Protein AF-A0A820MHG1-F1 (afdb_monomer)

Secondary structure (DSSP, 8-state):
-GGGHHHHHHHH---TT--TTSPPPHHHHHHHHHHHHHTTTSS-HHHHHHHHHHHHHHHHHHT--HHHHHHHHHHHHTT--SS-TT-HHHHHHHTGGGS-HHHHHHHHHHHHHTTS-HHHHHHHHHHHHHHHHHH-GGGTT--HHHHHHHHHHHTTSTT--HHHHHHHHHHHHHHHHHHHHHHHH--

Foldseek 3Di:
DVQQVVVCVPFVVDDPPDDPPDDDPLLRVLSSLVRCLVCLVVGDPRVNVVSVVVLVVVCVQQVHDSQLCSQQSVVLSVQDDPVDGNCSLVSCLVCLVVGDPSNNVSNLVVLVVCLDPVVLLVQLCVQCVVVCVVFPVVCVVPDSVVSLVRCLVCLPPPPHDPSNNVSNVVNVVSSVVSVVSCVVRVD

Radius of gyration: 22.83 Å; Cα contacts (8 Å, |Δi|>4): 142; chains: 1; bounding box: 48×29×67 Å

Mean predicted aligned error: 15.29 Å

Solvent-accessible surface area (backbone atoms only — not comparable to full-atom values): 10830 Å² total; per-residue (Å²): 110,80,76,30,47,68,53,34,39,78,76,57,69,45,62,88,85,66,49,97,85,59,81,71,51,74,66,55,50,38,54,54,50,37,45,50,59,77,40,50,89,78,45,53,76,64,29,44,52,50,48,52,50,53,50,54,54,48,33,68,74,44,76,50,60,63,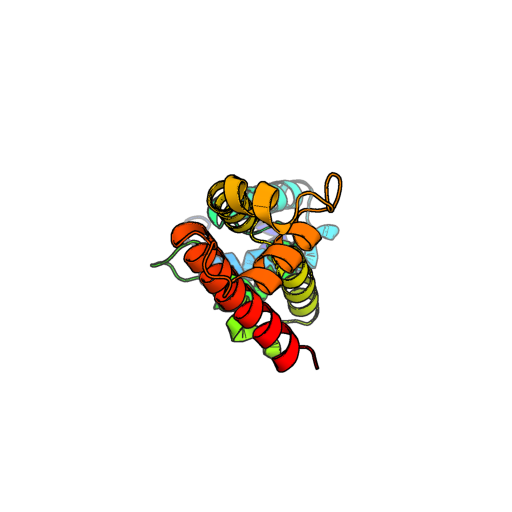64,44,52,73,41,24,46,69,56,46,60,80,30,68,47,97,89,52,83,65,46,41,65,62,42,47,62,77,41,42,92,78,44,55,72,60,22,41,52,33,52,49,53,48,52,65,66,54,62,61,52,68,67,58,51,50,52,34,51,66,54,24,48,74,51,39,62,73,78,40,52,93,49,77,88,55,56,73,71,55,52,52,53,47,49,61,74,47,50,81,44,91,87,49,51,69,65,27,38,51,38,48,53,50,49,53,56,53,48,49,52,54,51,49,52,51,61,76,72,71,114

Sequence (187 aa):
MRTCQTNLKTLCQLPDDWSMNKELNDVQVGMYLGCLYQHRQNLDRECQGELKRIMHIRTQAIGLMPEIEDNCLTDLATCKNPEVKGEEFKCLQKKYNKLEEKCKAAVRNYTQMTMSDPTLDFLLMKACEPMIQTFCANIEGGNENDLIRCLIKHKNEQKMDFRCKAGIDHHQITSMKDEAFLSQQFR

InterPro domains:
  IPR001893 Cysteine-rich Golgi apparatus protein 1 repeat [PF00839] (46-99)
  IPR001893 Cysteine-rich Golgi apparatus protein 1 repeat [PF00839] (101-158)
  IPR017873 Cysteine-rich Golgi apparatus protein 1 repeat, eukaryote [PS51289] (98-159)
  IPR039728 Golgi apparatus protein 1 [PTHR11884] (2-181)

pLDDT: mean 78.37, std 11.34, range [48.97, 93.44]

Organism: NCBI:txid392030

Structure (mmCIF, N/CA/C/O backbone):
data_AF-A0A820MHG1-F1
#
_entry.id   AF-A0A820MHG1-F1
#
loop_
_atom_site.group_PDB
_atom_site.id
_atom_site.type_symbol
_atom_site.label_atom_id
_atom_site.label_alt_id
_atom_site.label_comp_id
_atom_site.label_asym_id
_atom_site.label_entity_id
_atom_site.label_seq_id
_atom_site.pdbx_PDB_ins_code
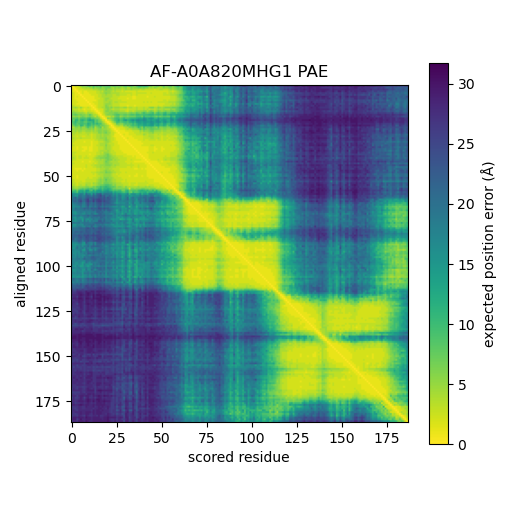_atom_site.Cartn_x
_atom_site.Cartn_y
_atom_site.Cartn_z
_atom_site.occupancy
_atom_site.B_iso_or_equiv
_atom_site.auth_seq_id
_atom_site.auth_comp_id
_atom_site.auth_asym_id
_atom_site.auth_atom_id
_atom_site.pdbx_PDB_model_num
ATOM 1 N N . MET A 1 1 ? 18.578 5.351 -15.108 1.00 70.75 1 MET A N 1
ATOM 2 C CA . MET A 1 1 ? 18.046 4.984 -16.456 1.00 70.75 1 MET A CA 1
ATOM 3 C C . MET A 1 1 ? 19.092 4.964 -17.563 1.00 70.75 1 MET A C 1
ATOM 5 O O . MET A 1 1 ? 19.040 4.045 -18.366 1.00 70.75 1 MET A O 1
ATOM 9 N N . ARG A 1 2 ? 20.045 5.910 -17.627 1.00 77.69 2 ARG A N 1
ATOM 10 C CA . ARG A 1 2 ? 21.127 5.878 -18.639 1.00 77.69 2 ARG A CA 1
ATOM 11 C C . ARG A 1 2 ? 21.930 4.570 -18.609 1.00 77.69 2 ARG A C 1
ATOM 13 O O . ARG A 1 2 ? 22.183 3.992 -19.653 1.00 77.69 2 ARG A O 1
ATOM 20 N N . THR A 1 3 ? 22.197 4.047 -17.414 1.00 84.88 3 THR A N 1
ATOM 21 C CA . THR A 1 3 ? 22.852 2.746 -17.190 1.00 84.88 3 THR A CA 1
ATOM 22 C C . THR A 1 3 ? 22.095 1.560 -17.802 1.00 84.88 3 THR A C 1
ATOM 24 O O . THR A 1 3 ? 22.694 0.545 -18.111 1.00 84.88 3 THR A O 1
ATOM 27 N N . CYS A 1 4 ? 20.783 1.686 -18.020 1.00 88.12 4 CYS A N 1
ATOM 28 C CA . CYS A 1 4 ? 19.941 0.623 -18.568 1.00 88.12 4 CYS A CA 1
ATOM 29 C C . CYS A 1 4 ? 19.711 0.734 -20.081 1.00 88.12 4 CYS A C 1
ATOM 31 O O . CYS A 1 4 ? 18.883 0.002 -20.617 1.00 88.12 4 CYS A O 1
ATOM 33 N N . GLN A 1 5 ? 20.380 1.651 -20.789 1.00 87.88 5 GLN A N 1
ATOM 34 C CA . GLN A 1 5 ? 20.049 1.981 -22.180 1.00 87.88 5 GLN A CA 1
ATOM 35 C C . GLN A 1 5 ? 20.115 0.768 -23.119 1.00 87.88 5 GLN A C 1
ATOM 37 O O . GLN A 1 5 ? 19.220 0.590 -23.942 1.00 87.88 5 GLN A O 1
ATOM 42 N N . THR A 1 6 ? 21.120 -0.096 -22.962 1.00 89.19 6 THR A N 1
ATOM 43 C CA . THR A 1 6 ? 21.251 -1.323 -23.759 1.00 89.19 6 THR A CA 1
ATOM 44 C C . THR A 1 6 ? 20.068 -2.257 -23.536 1.00 89.19 6 THR A C 1
ATOM 46 O O . THR A 1 6 ? 19.421 -2.653 -24.501 1.00 89.19 6 THR A O 1
ATOM 49 N N . ASN A 1 7 ? 19.725 -2.557 -22.278 1.00 92.69 7 ASN A N 1
ATOM 50 C CA . ASN A 1 7 ? 18.569 -3.400 -21.969 1.00 92.69 7 ASN A CA 1
ATOM 51 C C . ASN A 1 7 ? 17.243 -2.758 -22.390 1.00 92.69 7 ASN A C 1
ATOM 53 O O . ASN A 1 7 ? 16.340 -3.455 -22.838 1.00 92.69 7 ASN A O 1
ATOM 57 N N . LEU A 1 8 ? 17.121 -1.434 -22.300 1.00 91.31 8 LEU A N 1
ATOM 58 C CA . LEU A 1 8 ? 15.931 -0.723 -22.757 1.00 91.31 8 LEU A CA 1
ATOM 59 C C . LEU A 1 8 ? 15.737 -0.848 -24.269 1.00 91.31 8 LEU A C 1
ATOM 61 O O . LEU A 1 8 ? 14.611 -1.036 -24.720 1.00 91.31 8 LEU A O 1
ATOM 65 N N . LYS A 1 9 ? 16.816 -0.793 -25.052 1.00 90.62 9 LYS A N 1
ATOM 66 C CA . LYS A 1 9 ? 16.760 -1.017 -26.500 1.00 90.62 9 LYS A CA 1
ATOM 67 C C . LYS A 1 9 ? 16.412 -2.465 -26.833 1.00 90.62 9 LYS A C 1
ATOM 69 O O . LYS A 1 9 ? 15.510 -2.713 -27.626 1.00 90.62 9 LYS A O 1
ATOM 74 N N . THR A 1 10 ? 17.097 -3.422 -26.208 1.00 91.38 10 THR A N 1
ATOM 75 C CA . THR A 1 10 ? 16.994 -4.839 -26.585 1.00 91.38 10 THR A CA 1
ATOM 76 C C . THR A 1 10 ? 15.753 -5.537 -26.039 1.00 91.38 10 THR A C 1
ATOM 78 O O . THR A 1 10 ? 15.237 -6.437 -26.693 1.00 91.38 10 THR A O 1
ATOM 81 N N . LEU A 1 11 ? 15.267 -5.137 -24.862 1.00 91.69 11 LEU A N 1
ATOM 82 C CA . LEU A 1 11 ? 14.149 -5.795 -24.175 1.00 91.69 11 LEU A CA 1
ATOM 83 C C . LEU A 1 11 ? 12.886 -4.930 -24.148 1.00 91.69 11 LEU A C 1
ATOM 85 O O . LEU A 1 11 ? 11.787 -5.469 -24.151 1.00 91.69 11 LEU A O 1
ATOM 89 N N . CYS A 1 12 ? 13.033 -3.602 -24.149 1.00 91.25 12 CYS A N 1
ATOM 90 C CA . CYS A 1 12 ? 11.921 -2.664 -23.955 1.00 91.25 12 CYS A CA 1
ATOM 91 C C . CYS A 1 12 ? 11.629 -1.772 -25.164 1.00 91.25 12 CYS A C 1
ATOM 93 O O . CYS A 1 12 ? 10.886 -0.802 -25.027 1.00 91.25 12 CYS A O 1
ATOM 95 N N . GLN A 1 13 ? 12.201 -2.096 -26.330 1.00 88.94 13 GLN A N 1
ATOM 96 C CA . GLN A 1 13 ? 11.947 -1.418 -27.607 1.00 88.94 13 GLN A CA 1
ATOM 97 C C . GLN A 1 13 ? 12.172 0.105 -27.559 1.00 88.94 13 GLN A C 1
ATOM 99 O O . GLN A 1 13 ? 11.480 0.868 -28.233 1.00 88.94 13 GLN A O 1
ATOM 104 N N . LEU A 1 14 ? 13.136 0.566 -26.755 1.00 86.62 14 LEU A N 1
ATOM 105 C CA . LEU A 1 14 ? 13.525 1.974 -26.738 1.00 86.62 14 LEU A CA 1
ATOM 106 C C . LEU A 1 14 ? 14.043 2.378 -28.135 1.00 86.62 14 LEU A C 1
ATOM 108 O O . LEU A 1 14 ? 14.973 1.731 -28.621 1.00 86.62 14 LEU A O 1
ATOM 112 N N . PRO A 1 15 ? 13.493 3.436 -28.765 1.00 84.56 15 PRO A N 1
ATOM 113 C CA . PRO A 1 15 ? 13.918 3.878 -30.089 1.00 84.56 15 PRO A CA 1
ATOM 114 C C . PRO A 1 15 ? 15.415 4.187 -30.167 1.00 84.56 15 PRO A C 1
ATOM 116 O O . PRO A 1 15 ? 16.008 4.732 -29.232 1.00 84.56 15 PRO A O 1
ATOM 119 N N . ASP A 1 16 ? 16.032 3.863 -31.302 1.00 77.12 16 ASP A N 1
ATOM 120 C CA . ASP A 1 16 ? 17.475 4.031 -31.484 1.00 77.12 16 ASP A CA 1
ATOM 121 C C . ASP A 1 16 ? 17.928 5.490 -31.540 1.00 77.12 16 ASP A C 1
ATOM 123 O O . ASP A 1 16 ? 19.052 5.791 -31.129 1.00 77.12 16 ASP A O 1
ATOM 127 N N . ASP A 1 17 ? 17.041 6.382 -31.981 1.00 73.00 17 ASP A N 1
ATOM 128 C CA . ASP A 1 17 ? 17.217 7.834 -32.031 1.00 73.00 17 ASP A CA 1
ATOM 129 C C . ASP A 1 17 ? 17.017 8.515 -30.665 1.00 73.00 17 ASP A C 1
ATOM 131 O O . ASP A 1 17 ? 17.177 9.734 -30.535 1.00 73.00 17 ASP A O 1
ATOM 135 N N . TRP A 1 18 ? 16.687 7.749 -29.619 1.00 71.44 18 TRP A N 1
ATOM 136 C CA . TRP A 1 18 ? 16.526 8.293 -28.280 1.00 71.44 18 TRP A CA 1
ATOM 137 C C . TRP A 1 18 ? 17.868 8.799 -27.723 1.00 71.44 18 TRP A C 1
ATOM 139 O O . TRP A 1 18 ? 18.784 8.035 -27.409 1.00 71.44 18 TRP A O 1
ATOM 149 N N . SER A 1 19 ? 17.967 10.123 -27.580 1.00 66.50 19 SER A N 1
ATOM 150 C CA . SER A 1 19 ? 19.120 10.814 -26.999 1.00 66.50 19 SER A CA 1
ATOM 151 C C . SER A 1 19 ? 19.043 10.854 -25.472 1.00 66.50 19 SER A C 1
ATOM 153 O O . SER A 1 19 ? 18.012 11.220 -24.913 1.00 66.50 19 SER A O 1
ATOM 155 N N . MET A 1 20 ? 20.169 10.606 -24.789 1.00 57.34 20 MET A N 1
ATOM 156 C CA . MET A 1 20 ? 20.292 10.723 -23.322 1.00 57.34 20 MET A CA 1
ATOM 157 C C . MET A 1 20 ? 20.004 12.130 -22.766 1.00 57.34 20 MET A C 1
ATOM 159 O O . MET A 1 20 ? 19.875 12.296 -21.547 1.00 57.34 20 MET A O 1
ATOM 163 N N . ASN A 1 21 ? 19.952 13.132 -23.649 1.00 61.12 21 ASN A N 1
ATOM 164 C CA . ASN A 1 21 ? 19.632 14.523 -23.329 1.00 61.12 21 ASN A CA 1
ATOM 165 C C . ASN A 1 21 ? 18.132 14.824 -23.463 1.00 61.12 21 ASN A C 1
ATOM 167 O O . ASN A 1 21 ? 17.695 15.909 -23.092 1.00 61.12 21 ASN A O 1
ATOM 171 N N . LYS A 1 22 ? 17.341 13.884 -23.992 1.00 68.62 22 LYS A N 1
ATOM 172 C CA . LYS A 1 22 ? 15.886 13.984 -24.057 1.00 68.62 22 LYS A CA 1
ATOM 173 C C . LYS A 1 22 ? 15.324 13.414 -22.760 1.00 68.62 22 LYS A C 1
ATOM 175 O O . LYS A 1 22 ? 15.360 12.204 -22.539 1.00 68.62 22 LYS A O 1
ATOM 180 N N . GLU A 1 23 ? 14.852 14.292 -21.881 1.00 67.69 23 GLU A N 1
ATOM 181 C CA . GLU A 1 23 ? 14.209 13.865 -20.640 1.00 67.69 23 GLU A CA 1
ATOM 182 C C . GLU A 1 23 ? 12.976 13.015 -20.964 1.00 67.69 23 GLU A C 1
ATOM 184 O O . GLU A 1 23 ? 12.110 13.406 -21.749 1.00 67.69 23 GLU A O 1
ATOM 189 N N . LEU A 1 24 ? 12.931 11.812 -20.390 1.00 72.56 24 LEU A N 1
ATOM 190 C CA . LEU A 1 24 ? 11.734 10.983 -20.424 1.00 72.56 24 LEU A CA 1
ATOM 191 C C . LEU A 1 24 ? 10.689 11.644 -19.534 1.00 72.56 24 LEU A C 1
ATOM 193 O O . LEU A 1 24 ? 10.984 11.991 -18.389 1.00 72.56 24 LEU A O 1
ATOM 197 N N . ASN A 1 25 ? 9.465 11.771 -20.036 1.00 76.75 25 ASN A N 1
ATOM 198 C CA . ASN A 1 25 ? 8.369 12.199 -19.181 1.00 76.75 25 ASN A CA 1
ATOM 199 C C . ASN A 1 25 ? 8.012 11.097 -18.171 1.00 76.75 25 ASN A C 1
ATOM 201 O O . ASN A 1 25 ? 8.367 9.927 -18.327 1.00 76.75 25 ASN A O 1
ATOM 205 N N . ASP A 1 26 ? 7.259 11.470 -17.144 1.00 67.50 26 ASP A N 1
ATOM 206 C CA . ASP A 1 26 ? 6.898 10.576 -16.047 1.00 67.50 26 ASP A CA 1
ATOM 207 C C . ASP A 1 26 ? 6.218 9.269 -16.483 1.00 67.50 26 ASP A C 1
ATOM 209 O O . ASP A 1 26 ? 6.469 8.219 -15.884 1.00 67.50 26 ASP A O 1
ATOM 213 N N . VAL A 1 27 ? 5.395 9.326 -17.534 1.00 71.06 27 VAL A N 1
ATOM 214 C CA . VAL A 1 27 ? 4.693 8.166 -18.100 1.00 71.06 27 VAL A CA 1
ATOM 215 C C . VAL A 1 27 ? 5.685 7.224 -18.777 1.00 71.06 27 VAL A C 1
ATOM 217 O O . VAL A 1 27 ? 5.677 6.021 -18.522 1.00 71.06 27 VAL A O 1
ATOM 220 N N . GLN A 1 28 ? 6.592 7.766 -19.588 1.00 80.38 28 GLN A N 1
ATOM 221 C CA . GLN A 1 28 ? 7.630 6.996 -20.268 1.00 80.38 28 GLN A CA 1
ATOM 222 C C . GLN A 1 28 ? 8.599 6.362 -19.271 1.00 80.38 28 GLN A C 1
ATOM 224 O O . GLN A 1 28 ? 8.951 5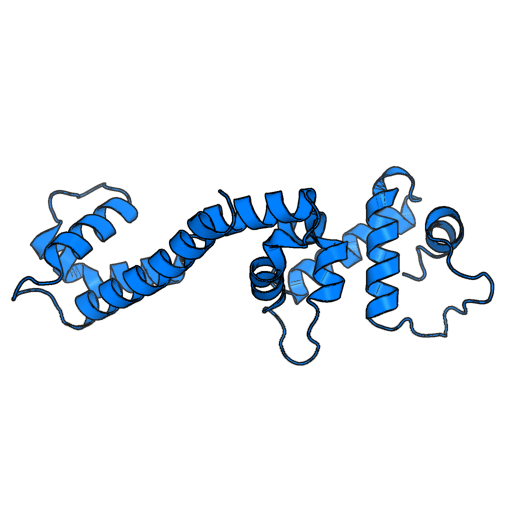.194 -19.413 1.00 80.38 28 GLN A O 1
ATOM 229 N N . VAL A 1 29 ? 9.003 7.100 -18.231 1.00 80.31 29 VAL A N 1
ATOM 230 C CA . VAL A 1 29 ? 9.847 6.548 -17.165 1.00 80.31 29 VAL A CA 1
ATOM 231 C C . VAL A 1 29 ? 9.139 5.373 -16.483 1.00 80.31 29 VAL A C 1
ATOM 233 O O . VAL A 1 29 ? 9.774 4.352 -16.236 1.00 80.31 29 VAL A O 1
ATOM 236 N N . GLY A 1 30 ? 7.837 5.493 -16.197 1.00 75.44 30 GLY A N 1
ATOM 237 C CA . GLY A 1 30 ? 7.028 4.405 -15.640 1.00 75.44 30 GLY A CA 1
ATOM 238 C C . GLY A 1 30 ? 6.979 3.174 -16.547 1.00 75.44 30 GLY A C 1
ATOM 239 O O . GLY A 1 30 ? 7.312 2.080 -16.102 1.00 75.44 30 GLY A O 1
ATOM 240 N N . MET A 1 31 ? 6.648 3.362 -17.825 1.00 80.81 31 MET A N 1
ATOM 241 C CA . MET A 1 31 ? 6.574 2.292 -18.826 1.00 80.81 31 MET A CA 1
ATOM 242 C C . MET A 1 31 ? 7.897 1.525 -18.953 1.00 80.81 31 MET A C 1
ATOM 244 O O . MET A 1 31 ? 7.921 0.296 -18.878 1.00 80.81 31 MET A O 1
ATOM 248 N N . TYR A 1 32 ? 9.012 2.243 -19.100 1.00 87.88 32 TYR A N 1
ATOM 249 C CA . TYR A 1 32 ? 10.322 1.617 -19.256 1.00 87.88 32 TYR A CA 1
ATOM 250 C C . TYR A 1 32 ? 10.811 0.936 -17.977 1.00 87.88 32 TYR A C 1
ATOM 252 O O . TYR A 1 32 ? 11.412 -0.132 -18.056 1.00 87.88 32 TYR A O 1
ATOM 260 N N . LEU A 1 33 ? 10.532 1.497 -16.797 1.00 85.00 33 LEU A N 1
ATOM 261 C CA . LEU A 1 33 ? 10.837 0.818 -15.535 1.00 85.00 33 LEU A CA 1
ATOM 262 C C . LEU A 1 33 ? 9.994 -0.442 -15.338 1.00 85.00 33 LEU A C 1
ATOM 264 O O . LEU A 1 33 ? 10.543 -1.460 -14.925 1.00 85.00 33 LEU A O 1
ATOM 268 N N . GLY A 1 34 ? 8.704 -0.404 -15.687 1.00 81.38 34 GLY A N 1
ATOM 269 C CA . GLY A 1 34 ? 7.834 -1.580 -15.668 1.00 81.38 34 GLY A CA 1
ATOM 270 C C . GLY A 1 34 ? 8.372 -2.697 -16.563 1.00 81.38 34 GLY A C 1
ATOM 271 O O . GLY A 1 34 ? 8.516 -3.833 -16.114 1.00 81.38 34 GLY A O 1
ATOM 272 N N . CYS A 1 35 ? 8.779 -2.364 -17.789 1.00 89.94 35 CYS A N 1
ATOM 273 C CA . CYS A 1 35 ? 9.410 -3.330 -18.686 1.00 89.94 35 CYS A CA 1
ATOM 274 C C . CYS A 1 35 ? 10.727 -3.899 -18.122 1.00 89.94 35 CYS A C 1
ATOM 276 O O . CYS A 1 35 ? 10.904 -5.117 -18.069 1.00 89.94 35 CYS A O 1
ATOM 278 N N . LEU A 1 36 ? 11.644 -3.049 -17.639 1.00 89.69 36 LEU A N 1
ATOM 279 C CA . LEU A 1 36 ? 12.899 -3.516 -17.035 1.00 89.69 36 LEU A CA 1
ATOM 280 C C . LEU A 1 36 ? 12.638 -4.472 -15.864 1.00 89.69 36 LEU A C 1
ATOM 282 O O . LEU A 1 36 ? 13.302 -5.498 -15.736 1.00 89.69 36 LEU A O 1
ATOM 286 N N . TYR A 1 37 ? 11.633 -4.179 -15.042 1.00 84.88 37 TYR A N 1
ATOM 287 C CA . TYR A 1 37 ? 11.238 -5.032 -13.929 1.00 84.88 37 TYR A CA 1
ATOM 288 C C . TYR A 1 37 ? 10.694 -6.398 -14.372 1.00 84.88 37 TYR A C 1
ATOM 290 O O . TYR A 1 37 ? 11.055 -7.439 -13.803 1.00 84.88 37 TYR A O 1
ATOM 298 N N . GLN A 1 38 ? 9.873 -6.426 -15.424 1.00 84.69 38 GLN A N 1
ATOM 299 C CA . GLN A 1 38 ? 9.395 -7.673 -16.027 1.00 84.69 38 GLN A CA 1
ATOM 300 C C . GLN A 1 38 ? 10.563 -8.548 -16.500 1.00 84.69 38 GLN A C 1
ATOM 302 O O . GLN A 1 38 ? 10.542 -9.763 -16.302 1.00 84.69 38 GLN A O 1
ATOM 307 N N . HIS A 1 39 ? 11.626 -7.925 -17.011 1.00 90.31 39 HIS A N 1
ATOM 308 C CA . HIS A 1 39 ? 12.828 -8.598 -17.492 1.00 90.31 39 HIS A CA 1
ATOM 309 C C . HIS A 1 39 ? 13.979 -8.674 -16.479 1.00 90.31 39 HIS A C 1
ATOM 311 O O . HIS A 1 39 ? 15.088 -9.029 -16.867 1.00 90.31 39 HIS A O 1
ATOM 317 N N . ARG A 1 40 ? 13.752 -8.410 -15.185 1.00 88.12 40 ARG A N 1
ATOM 318 C CA . ARG A 1 40 ? 14.813 -8.252 -14.163 1.00 88.12 40 ARG A CA 1
ATOM 319 C C . ARG A 1 40 ? 15.847 -9.382 -14.069 1.00 88.12 40 ARG A C 1
ATOM 321 O O . ARG A 1 40 ? 16.961 -9.132 -13.631 1.00 88.12 40 ARG A O 1
ATOM 328 N N . GLN A 1 41 ? 15.492 -10.603 -14.475 1.00 86.12 41 GLN A N 1
ATOM 329 C CA . GLN A 1 41 ? 16.401 -11.761 -14.499 1.00 86.12 41 GLN A CA 1
ATOM 330 C C . GLN A 1 41 ? 17.332 -11.786 -15.726 1.00 86.12 41 GLN A C 1
ATOM 332 O O . GLN A 1 41 ? 18.371 -12.434 -15.697 1.00 86.12 41 GLN A O 1
ATOM 337 N N . ASN A 1 42 ? 16.971 -11.058 -16.784 1.00 91.31 42 ASN A N 1
ATOM 338 C CA . ASN A 1 42 ? 17.665 -11.004 -18.073 1.00 91.31 42 ASN A CA 1
ATOM 339 C C . ASN A 1 42 ? 18.375 -9.657 -18.304 1.00 91.31 42 ASN A C 1
ATOM 341 O O . ASN A 1 42 ? 18.872 -9.397 -19.398 1.00 91.31 42 ASN A O 1
ATOM 345 N N . LEU A 1 43 ? 18.386 -8.782 -17.296 1.00 91.56 43 LEU A N 1
ATOM 346 C CA . LEU A 1 43 ? 19.118 -7.518 -17.330 1.00 91.56 43 LEU A CA 1
ATOM 347 C C . LEU A 1 43 ? 20.607 -7.752 -17.079 1.00 91.56 43 LEU A C 1
ATOM 349 O O . LEU A 1 43 ? 20.982 -8.688 -16.369 1.00 91.56 43 LEU A O 1
ATOM 353 N N . ASP A 1 44 ? 21.449 -6.863 -17.599 1.00 93.44 44 ASP A N 1
ATOM 354 C CA . ASP A 1 44 ? 22.865 -6.864 -17.248 1.00 93.44 44 ASP A CA 1
ATOM 355 C C . ASP A 1 44 ? 23.083 -6.434 -15.784 1.00 93.44 44 ASP A C 1
ATOM 357 O O . ASP A 1 44 ? 22.199 -5.892 -15.113 1.00 93.44 44 ASP A O 1
ATOM 361 N N . ARG A 1 45 ? 24.270 -6.727 -15.242 1.00 90.81 45 ARG A N 1
ATOM 362 C CA . ARG A 1 45 ? 24.552 -6.538 -13.810 1.00 90.81 45 ARG A CA 1
ATOM 363 C C . ARG A 1 45 ? 24.441 -5.073 -13.377 1.00 90.81 45 ARG A C 1
ATOM 365 O O . ARG A 1 45 ? 24.000 -4.803 -12.260 1.00 90.81 45 ARG A O 1
ATOM 372 N N . GLU A 1 46 ? 24.838 -4.147 -14.245 1.00 91.75 46 GLU A N 1
ATOM 373 C CA . GLU A 1 46 ? 24.778 -2.712 -13.963 1.00 91.75 46 GLU A CA 1
ATOM 374 C C . GLU A 1 46 ? 23.335 -2.202 -13.966 1.00 91.75 46 GLU A C 1
ATOM 376 O O . GLU A 1 46 ? 22.925 -1.519 -13.023 1.00 91.75 46 GLU A O 1
ATOM 381 N N . CYS A 1 47 ? 22.525 -2.594 -14.951 1.00 93.19 47 CYS A N 1
ATOM 382 C CA . CYS A 1 47 ? 21.120 -2.228 -15.013 1.00 93.19 47 CYS A CA 1
ATOM 383 C C . CYS A 1 47 ? 20.301 -2.894 -13.904 1.00 93.19 47 CYS A C 1
ATOM 385 O O . CYS A 1 47 ? 19.418 -2.248 -13.347 1.00 93.19 47 CYS A O 1
ATOM 387 N N . GLN A 1 48 ? 20.611 -4.128 -13.491 1.00 87.88 48 GLN A N 1
ATOM 388 C CA . GLN A 1 48 ? 19.983 -4.733 -12.307 1.00 87.88 48 GLN A CA 1
ATOM 389 C C . GLN A 1 48 ? 20.242 -3.912 -11.039 1.00 87.88 48 GLN A C 1
ATOM 391 O O . GLN A 1 48 ? 19.328 -3.710 -10.236 1.00 87.88 48 GLN A O 1
ATOM 396 N N . GLY A 1 49 ? 21.480 -3.449 -10.842 1.00 85.12 49 GLY A N 1
ATOM 397 C CA . GLY A 1 49 ? 21.848 -2.611 -9.701 1.00 85.12 49 GLY A CA 1
ATOM 398 C C . GLY A 1 49 ? 21.130 -1.263 -9.722 1.00 85.12 49 GLY A C 1
ATOM 399 O O . GLY A 1 49 ? 20.536 -0.859 -8.722 1.00 85.12 49 GLY A O 1
ATOM 400 N N . GLU A 1 50 ? 21.121 -0.598 -10.876 1.00 88.12 50 GLU A N 1
ATOM 401 C CA . GLU A 1 50 ? 20.433 0.680 -11.067 1.00 88.12 50 GLU A CA 1
ATOM 402 C C . GLU A 1 50 ? 18.909 0.533 -10.936 1.00 88.12 50 GLU A C 1
ATOM 404 O O . GLU A 1 50 ? 18.276 1.363 -10.287 1.00 88.12 50 GLU A O 1
ATOM 409 N N . LEU A 1 51 ? 18.310 -0.537 -11.470 1.00 86.81 51 LEU A N 1
ATOM 410 C CA . LEU A 1 51 ? 16.886 -0.830 -11.309 1.00 86.81 51 LEU A CA 1
ATOM 411 C C . LEU A 1 51 ? 16.542 -0.991 -9.828 1.00 86.81 51 LEU A C 1
ATOM 413 O O . LEU A 1 51 ? 15.647 -0.308 -9.346 1.00 86.81 51 LEU A O 1
ATOM 417 N N . LYS A 1 52 ? 17.288 -1.812 -9.077 1.00 80.12 52 LYS A N 1
ATOM 418 C CA . LYS A 1 52 ? 17.081 -1.972 -7.626 1.00 80.12 52 LYS A CA 1
ATOM 419 C C . LYS A 1 52 ? 17.202 -0.649 -6.875 1.00 80.12 52 LYS A C 1
ATOM 421 O O . LYS A 1 52 ? 16.394 -0.376 -5.993 1.00 80.12 52 LYS A O 1
ATOM 426 N N . ARG A 1 53 ? 18.183 0.185 -7.231 1.00 82.75 53 ARG A N 1
ATOM 427 C CA . ARG A 1 53 ? 18.381 1.507 -6.623 1.00 82.75 53 ARG A CA 1
ATOM 428 C C . ARG A 1 53 ? 17.207 2.442 -6.910 1.00 82.75 53 ARG A C 1
ATOM 430 O O . ARG A 1 53 ? 16.719 3.096 -5.995 1.00 82.75 53 ARG A O 1
ATOM 437 N N . ILE A 1 54 ? 16.755 2.500 -8.164 1.00 80.56 54 ILE A N 1
ATOM 438 C CA . ILE A 1 54 ? 15.619 3.330 -8.584 1.00 80.56 54 ILE A CA 1
ATOM 439 C C . ILE A 1 54 ? 14.337 2.869 -7.899 1.00 80.56 54 ILE A C 1
ATOM 441 O O . ILE A 1 54 ? 13.605 3.722 -7.405 1.00 80.56 54 ILE A O 1
ATOM 445 N N . MET A 1 55 ? 14.095 1.557 -7.848 1.00 74.81 55 MET A N 1
ATOM 446 C CA . MET A 1 55 ? 12.965 0.976 -7.125 1.00 74.81 55 MET A CA 1
ATOM 447 C C . MET A 1 55 ? 13.019 1.410 -5.662 1.00 74.81 55 MET A C 1
ATOM 449 O O . MET A 1 55 ? 12.131 2.120 -5.224 1.00 74.81 55 MET A O 1
ATOM 453 N N . HIS A 1 56 ? 14.124 1.157 -4.954 1.00 67.19 56 HIS A N 1
ATOM 454 C CA . HIS A 1 56 ? 14.261 1.507 -3.536 1.00 67.19 56 HIS A CA 1
ATOM 455 C C . HIS A 1 56 ? 14.041 3.001 -3.228 1.00 67.19 56 HIS A C 1
ATOM 457 O O . HIS A 1 56 ? 13.372 3.351 -2.256 1.00 67.19 56 HIS A O 1
ATOM 463 N N . ILE A 1 57 ? 14.583 3.897 -4.061 1.00 68.31 57 ILE A N 1
ATOM 464 C CA . ILE A 1 57 ? 14.390 5.349 -3.914 1.00 68.31 57 ILE A CA 1
ATOM 465 C C . ILE A 1 57 ? 12.922 5.732 -4.145 1.00 68.31 57 ILE A C 1
ATOM 467 O O . ILE A 1 57 ? 12.395 6.604 -3.454 1.00 68.31 57 ILE A O 1
ATOM 471 N N . ARG A 1 58 ? 12.246 5.094 -5.107 1.00 64.81 58 ARG A N 1
ATOM 472 C CA . ARG A 1 58 ? 10.823 5.326 -5.378 1.00 64.81 58 ARG A CA 1
ATOM 473 C C . ARG A 1 58 ? 9.934 4.812 -4.252 1.00 64.81 58 ARG A C 1
ATOM 475 O O . ARG A 1 58 ? 9.022 5.538 -3.859 1.00 64.81 58 ARG A O 1
ATOM 482 N N . THR A 1 59 ? 10.263 3.669 -3.656 1.00 54.66 59 THR A N 1
ATOM 483 C CA . THR A 1 59 ? 9.564 3.123 -2.484 1.00 54.66 59 THR A CA 1
ATOM 484 C C . THR A 1 59 ? 9.59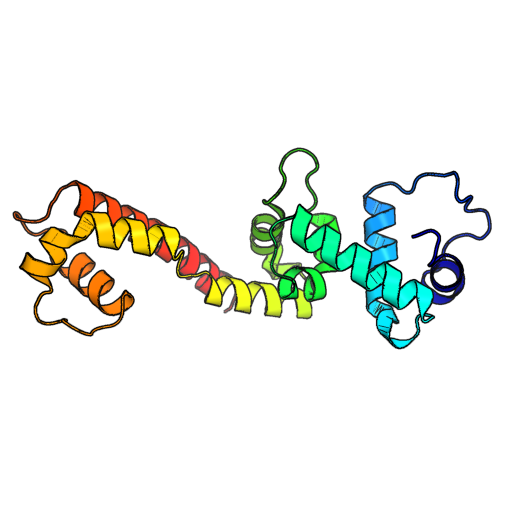3 4.113 -1.320 1.00 54.66 59 THR A C 1
ATOM 486 O O . THR A 1 59 ? 8.566 4.410 -0.711 1.00 54.66 59 THR A O 1
ATOM 489 N N . GLN A 1 60 ? 10.762 4.709 -1.066 1.00 53.59 60 GLN A N 1
ATOM 490 C CA . GLN A 1 60 ? 10.948 5.716 -0.016 1.00 53.59 60 GLN A CA 1
ATOM 491 C C . GLN A 1 60 ? 10.248 7.050 -0.317 1.00 53.59 60 GLN A C 1
ATOM 493 O O . GLN A 1 60 ? 9.802 7.727 0.605 1.00 53.59 60 GLN A O 1
ATOM 498 N N . ALA A 1 61 ? 10.134 7.436 -1.592 1.00 50.34 61 ALA A N 1
ATOM 499 C CA . ALA A 1 61 ? 9.526 8.702 -2.001 1.00 50.34 61 ALA A CA 1
ATOM 500 C C . ALA A 1 61 ? 7.985 8.679 -2.039 1.00 50.34 61 ALA A C 1
ATOM 502 O O . ALA A 1 61 ? 7.373 9.748 -2.012 1.00 50.34 61 ALA A O 1
ATOM 503 N N . ILE A 1 62 ? 7.373 7.491 -2.130 1.00 50.97 62 ILE A N 1
ATOM 504 C CA . ILE A 1 62 ? 5.916 7.307 -2.264 1.00 50.97 62 ILE A CA 1
ATOM 505 C C . ILE A 1 62 ? 5.273 6.830 -0.943 1.00 50.97 62 ILE A C 1
ATOM 507 O O . ILE A 1 62 ? 4.065 6.955 -0.764 1.00 50.97 62 ILE A O 1
ATOM 511 N N . GLY A 1 63 ? 6.060 6.331 0.019 1.00 55.47 63 GLY A N 1
ATOM 512 C CA . GLY A 1 63 ? 5.527 5.821 1.291 1.00 55.47 63 GLY A CA 1
ATOM 513 C C . GLY A 1 63 ? 4.727 4.520 1.135 1.00 55.47 63 GLY A C 1
ATOM 514 O O . GLY A 1 63 ? 3.903 4.189 1.982 1.00 55.47 63 GLY A O 1
ATOM 515 N N . LEU A 1 64 ? 4.952 3.794 0.037 1.00 61.97 64 LEU A N 1
ATOM 516 C CA . LEU A 1 64 ? 4.336 2.502 -0.260 1.00 61.97 64 LEU A CA 1
ATOM 517 C C . LEU A 1 64 ? 5.229 1.356 0.219 1.00 61.97 64 LEU A C 1
ATOM 519 O O . LEU A 1 64 ? 6.452 1.462 0.182 1.00 61.97 64 LEU A O 1
ATOM 523 N N . MET A 1 65 ? 4.630 0.231 0.616 1.00 65.00 65 MET A N 1
ATOM 524 C CA . MET A 1 65 ? 5.405 -0.975 0.907 1.00 65.00 65 MET A CA 1
ATOM 525 C C . MET A 1 65 ? 6.034 -1.558 -0.374 1.00 65.00 65 MET A C 1
ATOM 527 O O . MET A 1 65 ? 5.368 -1.573 -1.414 1.00 65.00 65 MET A O 1
ATOM 531 N N . PRO A 1 66 ? 7.269 -2.102 -0.304 1.00 69.44 66 PRO A N 1
ATOM 532 C CA . PRO A 1 66 ? 7.964 -2.689 -1.455 1.00 69.44 66 PRO A CA 1
ATOM 533 C C . PRO A 1 66 ? 7.132 -3.728 -2.210 1.00 69.44 66 PRO A C 1
ATOM 535 O O . PRO A 1 66 ? 7.130 -3.746 -3.433 1.00 69.44 66 PRO A O 1
ATOM 538 N N . GLU A 1 67 ? 6.354 -4.537 -1.487 1.00 71.62 67 GLU A N 1
ATOM 539 C CA . GLU A 1 67 ? 5.502 -5.577 -2.069 1.00 71.62 67 GLU A CA 1
ATOM 540 C C . GLU A 1 67 ? 4.362 -5.016 -2.937 1.00 71.62 67 GLU A C 1
ATOM 542 O O . GLU A 1 67 ? 3.982 -5.642 -3.927 1.00 71.62 67 GLU A O 1
ATOM 547 N N . ILE A 1 68 ? 3.843 -3.823 -2.619 1.00 81.69 68 ILE A N 1
ATOM 548 C CA . ILE A 1 68 ? 2.889 -3.127 -3.490 1.00 81.69 68 ILE A CA 1
ATOM 549 C C . ILE A 1 68 ? 3.605 -2.597 -4.724 1.00 81.69 68 ILE A C 1
ATOM 551 O O . ILE A 1 68 ? 3.127 -2.805 -5.832 1.00 81.69 68 ILE A O 1
ATOM 555 N N . GLU A 1 69 ? 4.751 -1.939 -4.564 1.00 74.50 69 GLU A N 1
ATOM 556 C CA . GLU A 1 69 ? 5.473 -1.369 -5.704 1.00 74.50 69 GLU A CA 1
ATOM 557 C C . GLU A 1 69 ? 5.890 -2.448 -6.713 1.00 74.50 69 GLU A C 1
ATOM 559 O O . GLU A 1 69 ? 5.634 -2.321 -7.910 1.00 74.50 69 GLU A O 1
ATOM 564 N N . ASP A 1 70 ? 6.444 -3.548 -6.210 1.00 77.38 70 ASP A N 1
ATOM 565 C CA . ASP A 1 70 ? 6.917 -4.686 -6.992 1.00 77.38 70 ASP A CA 1
ATOM 566 C C . ASP A 1 70 ? 5.805 -5.342 -7.816 1.00 77.38 70 ASP A C 1
ATOM 568 O O . ASP A 1 70 ? 5.997 -5.691 -8.984 1.00 77.38 70 ASP A O 1
ATOM 572 N N . ASN A 1 71 ? 4.624 -5.502 -7.220 1.00 83.81 71 ASN A N 1
ATOM 573 C CA . ASN A 1 71 ? 3.517 -6.214 -7.852 1.00 83.81 71 ASN A CA 1
ATOM 574 C C . ASN A 1 71 ? 2.551 -5.298 -8.613 1.00 83.81 71 ASN A C 1
ATOM 576 O O . ASN A 1 71 ? 1.792 -5.799 -9.439 1.00 83.81 71 ASN A O 1
ATOM 580 N N . CYS A 1 72 ? 2.580 -3.985 -8.361 1.00 84.25 72 CYS A N 1
ATOM 581 C CA . CYS A 1 72 ? 1.667 -2.998 -8.943 1.00 84.25 72 CYS A CA 1
ATOM 582 C C . CYS A 1 72 ? 2.349 -1.960 -9.837 1.00 84.25 72 CYS A C 1
ATOM 584 O O . CYS A 1 72 ? 1.717 -0.973 -10.193 1.00 84.25 72 CYS A O 1
ATOM 586 N N . LEU A 1 73 ? 3.615 -2.147 -10.213 1.00 81.19 73 LEU A N 1
ATOM 587 C CA . LEU A 1 73 ? 4.405 -1.202 -11.017 1.00 81.19 73 LEU A CA 1
ATOM 588 C C . LEU A 1 73 ? 3.656 -0.629 -12.236 1.00 81.19 73 LEU A C 1
ATOM 590 O O . LEU A 1 73 ? 3.650 0.587 -12.439 1.00 81.19 73 LEU A O 1
ATOM 594 N N . THR A 1 74 ? 3.004 -1.487 -13.028 1.00 80.56 74 THR A N 1
ATOM 595 C CA . THR A 1 74 ? 2.219 -1.072 -14.204 1.00 80.56 74 THR A CA 1
ATOM 596 C C . THR A 1 74 ? 0.979 -0.276 -13.796 1.00 80.56 74 THR A C 1
ATOM 598 O O . THR A 1 74 ? 0.716 0.801 -14.333 1.00 80.56 74 THR A O 1
ATOM 601 N N . ASP A 1 75 ? 0.235 -0.767 -12.806 1.00 84.75 75 ASP A N 1
ATOM 602 C CA . ASP A 1 75 ? -1.009 -0.152 -12.341 1.00 84.75 75 ASP A CA 1
ATOM 603 C C . ASP A 1 75 ? -0.773 1.200 -11.646 1.00 84.75 75 ASP A C 1
ATOM 605 O O . ASP A 1 75 ? -1.550 2.147 -11.823 1.00 84.75 75 ASP A O 1
ATOM 609 N N . LEU A 1 76 ? 0.346 1.326 -10.927 1.00 82.88 76 LEU A N 1
ATOM 610 C CA . LEU A 1 76 ? 0.811 2.545 -10.268 1.00 82.88 76 LEU A CA 1
ATOM 611 C C . LEU A 1 76 ? 1.051 3.679 -11.265 1.00 82.88 76 LEU A C 1
ATOM 613 O O . LEU A 1 76 ? 0.785 4.836 -10.938 1.00 82.88 76 LEU A O 1
ATOM 617 N N . ALA A 1 77 ? 1.463 3.376 -12.500 1.00 81.25 77 ALA A N 1
ATOM 618 C CA . ALA A 1 77 ? 1.592 4.389 -13.548 1.00 81.25 77 ALA A CA 1
ATOM 619 C C . ALA A 1 77 ? 0.250 5.082 -13.847 1.00 81.25 77 ALA A C 1
ATOM 621 O O . ALA A 1 77 ? 0.226 6.273 -14.149 1.00 81.25 77 ALA A O 1
ATOM 622 N N . THR A 1 78 ? -0.874 4.371 -13.694 1.00 80.88 78 THR A N 1
ATOM 623 C CA . THR A 1 78 ? -2.223 4.939 -13.859 1.00 80.88 78 THR A CA 1
ATOM 624 C C . THR A 1 78 ? -2.735 5.666 -12.612 1.00 80.88 78 THR A C 1
ATOM 626 O O . THR A 1 78 ? -3.798 6.291 -12.657 1.00 80.88 78 THR A O 1
ATOM 629 N N . CYS A 1 79 ?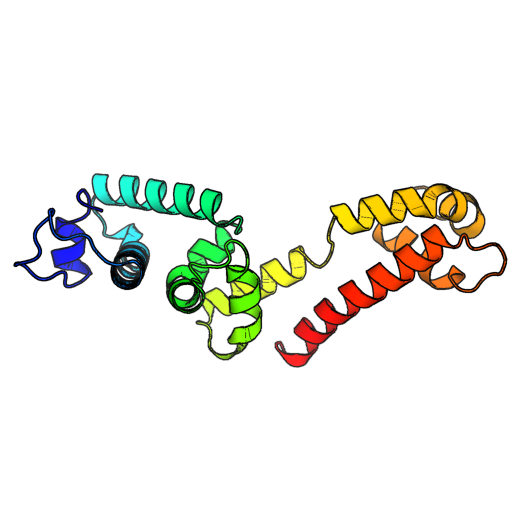 -2.025 5.545 -11.492 1.00 79.31 79 CYS A N 1
ATOM 630 C CA . CYS A 1 79 ? -2.385 6.098 -10.189 1.00 79.31 79 CYS A CA 1
ATOM 631 C C . CYS A 1 79 ? -1.466 7.226 -9.723 1.00 79.31 79 CYS A C 1
ATOM 633 O O . CYS A 1 79 ? -1.685 7.793 -8.656 1.00 79.31 79 CYS A O 1
ATOM 635 N N . LYS A 1 80 ? -0.471 7.580 -10.535 1.00 76.31 80 LYS A N 1
ATOM 636 C CA . LYS A 1 80 ? 0.424 8.696 -10.272 1.00 76.31 80 LYS A CA 1
ATOM 637 C C . LYS A 1 80 ? -0.339 10.018 -10.390 1.00 76.31 80 LYS A C 1
ATOM 639 O O . LYS A 1 80 ? -0.813 10.362 -11.472 1.00 76.31 80 LYS A O 1
ATOM 644 N N . ASN A 1 81 ? -0.422 10.763 -9.288 1.00 70.25 81 ASN A N 1
ATOM 645 C CA . ASN A 1 81 ? -0.929 12.132 -9.268 1.00 70.25 81 ASN A CA 1
ATOM 646 C C . ASN A 1 81 ? 0.209 13.092 -8.866 1.00 70.25 81 ASN A C 1
ATOM 648 O O . ASN A 1 81 ? 0.699 13.002 -7.742 1.00 70.25 81 ASN A O 1
ATOM 652 N N . PRO A 1 82 ? 0.651 14.006 -9.749 1.00 62.84 82 PRO A N 1
ATOM 653 C CA . PRO A 1 82 ? 1.719 14.949 -9.423 1.00 62.84 82 PRO A CA 1
ATOM 654 C C . PRO A 1 82 ? 1.329 15.979 -8.349 1.00 62.84 82 PRO A C 1
ATOM 656 O O . PRO A 1 82 ? 2.220 16.542 -7.715 1.00 62.84 82 PRO A O 1
ATOM 659 N N . GLU A 1 83 ? 0.034 16.216 -8.118 1.00 62.69 83 GLU A N 1
ATOM 660 C CA . GLU A 1 83 ? -0.453 17.199 -7.140 1.00 62.69 83 GLU A CA 1
ATOM 661 C C . GLU A 1 83 ? -0.539 16.641 -5.713 1.00 62.69 83 GLU A C 1
ATOM 663 O O . GLU A 1 83 ? -0.431 17.399 -4.750 1.00 62.69 83 GLU A O 1
ATOM 668 N N . VAL A 1 84 ? -0.707 15.322 -5.559 1.00 61.66 84 VAL A N 1
ATOM 669 C CA . VAL A 1 84 ? -0.914 14.679 -4.253 1.00 61.66 84 VAL A CA 1
ATOM 670 C C . VAL A 1 84 ? -0.077 13.404 -4.160 1.00 61.66 84 VAL A C 1
ATOM 672 O O . VAL A 1 84 ? -0.426 12.373 -4.730 1.00 61.66 84 VAL A O 1
ATOM 675 N N . LYS A 1 85 ? 1.038 13.482 -3.425 1.00 61.66 85 LYS A N 1
ATOM 676 C CA . LYS A 1 85 ? 1.893 12.326 -3.108 1.00 61.66 85 LYS A CA 1
ATOM 677 C C . LYS A 1 85 ? 1.292 11.503 -1.965 1.00 61.66 85 LYS A C 1
ATOM 679 O O . LYS A 1 85 ? 0.774 12.082 -1.013 1.00 61.66 85 LYS A O 1
ATOM 684 N N . GLY A 1 86 ? 1.421 10.178 -2.019 1.00 66.69 86 GLY A N 1
ATOM 685 C CA . GLY A 1 86 ? 0.979 9.256 -0.965 1.00 66.69 86 GLY A CA 1
ATOM 686 C C . GLY A 1 86 ? -0.469 8.765 -1.109 1.00 66.69 86 GLY A C 1
ATOM 687 O O . GLY A 1 86 ? -0.978 8.074 -0.227 1.00 66.69 86 GLY A O 1
ATOM 688 N N . GLU A 1 87 ? -1.155 9.097 -2.206 1.00 73.88 87 GLU A N 1
ATOM 689 C CA . GLU A 1 87 ? -2.506 8.598 -2.514 1.00 73.88 87 GLU A CA 1
ATOM 690 C C . GLU A 1 87 ? -2.523 7.451 -3.529 1.00 73.88 87 GLU A C 1
ATOM 692 O O . GLU A 1 87 ? -3.583 6.902 -3.841 1.00 73.88 87 GLU A O 1
ATOM 697 N N . GLU A 1 88 ? -1.357 7.042 -4.019 1.00 79.75 88 GLU A N 1
ATOM 698 C CA . GLU A 1 88 ? -1.201 6.004 -5.029 1.00 79.75 88 GLU A CA 1
ATOM 699 C C . GLU A 1 88 ? -1.847 4.691 -4.571 1.00 79.75 88 GLU A C 1
ATOM 701 O O . GLU A 1 88 ? -2.579 4.067 -5.339 1.00 79.75 88 GLU A O 1
ATOM 706 N N . PHE A 1 89 ? -1.686 4.321 -3.294 1.00 79.38 89 PHE A N 1
ATOM 707 C CA . PHE A 1 89 ? -2.337 3.134 -2.737 1.00 79.38 89 PHE A CA 1
ATOM 708 C C . PHE A 1 89 ? -3.867 3.231 -2.746 1.00 79.38 89 PHE A C 1
ATOM 710 O O . PHE A 1 89 ? -4.552 2.311 -3.195 1.00 79.38 89 PHE A O 1
ATOM 717 N N . LYS A 1 90 ? -4.418 4.373 -2.314 1.00 78.06 90 LYS A N 1
ATOM 718 C CA . LYS A 1 90 ? -5.869 4.619 -2.335 1.00 78.06 90 LYS A CA 1
ATOM 719 C C . LYS A 1 90 ? -6.414 4.569 -3.760 1.00 78.06 90 LYS A C 1
ATOM 721 O O . LYS A 1 90 ? -7.538 4.120 -3.985 1.00 78.06 90 LYS A O 1
ATOM 726 N N . CYS A 1 91 ? -5.636 5.028 -4.739 1.00 84.25 91 CYS A N 1
ATOM 727 C CA . CYS A 1 91 ? -5.998 4.901 -6.143 1.00 84.25 91 CYS A CA 1
ATOM 728 C C . CYS A 1 91 ? -6.024 3.437 -6.602 1.00 84.25 91 CYS A C 1
ATOM 730 O O . CYS A 1 91 ? -6.996 3.041 -7.250 1.00 84.25 91 CYS A O 1
ATOM 732 N N . LEU A 1 92 ? -5.021 2.628 -6.234 1.00 86.19 92 LEU A N 1
ATOM 733 C CA . LEU A 1 92 ? -5.014 1.191 -6.528 1.00 86.19 92 LEU A CA 1
ATOM 734 C C . LEU A 1 92 ? -6.259 0.514 -5.945 1.00 86.19 92 LEU A C 1
ATOM 736 O O . LEU A 1 92 ? -6.971 -0.177 -6.669 1.00 86.19 92 LEU A O 1
ATOM 740 N N . GLN A 1 93 ? -6.598 0.799 -4.685 1.00 83.69 93 GLN A N 1
ATOM 741 C CA . GLN A 1 93 ? -7.818 0.288 -4.053 1.00 83.69 93 GLN A CA 1
ATOM 742 C C . GLN A 1 93 ? -9.081 0.671 -4.846 1.00 83.69 93 GLN A C 1
ATOM 744 O O . GLN A 1 93 ? -9.877 -0.197 -5.195 1.00 83.69 93 GLN A O 1
ATOM 749 N N . LYS A 1 94 ? -9.242 1.940 -5.249 1.00 83.12 94 LYS A N 1
ATOM 750 C CA . LYS A 1 94 ? -10.391 2.381 -6.073 1.00 83.12 94 LYS A CA 1
ATOM 751 C C . LYS A 1 94 ? -10.472 1.683 -7.434 1.00 83.12 94 LYS A C 1
ATOM 753 O O . LYS A 1 94 ? -11.561 1.524 -7.985 1.00 83.12 94 LYS A O 1
ATOM 758 N N . LYS A 1 95 ? -9.329 1.303 -8.005 1.00 86.75 95 LYS A N 1
ATOM 759 C CA . LYS A 1 95 ? -9.232 0.651 -9.316 1.00 86.75 95 LYS A CA 1
ATOM 760 C C . LYS A 1 95 ? -9.132 -0.870 -9.232 1.00 86.75 95 LYS A C 1
ATOM 762 O O . LYS A 1 95 ? -8.944 -1.483 -10.276 1.00 86.75 95 LYS A O 1
ATOM 767 N N . TYR A 1 96 ? -9.321 -1.478 -8.058 1.00 85.50 96 TYR A N 1
ATOM 768 C CA . TYR A 1 96 ? -9.000 -2.883 -7.786 1.00 85.50 96 TYR A CA 1
ATOM 769 C C . TYR A 1 96 ? -9.434 -3.874 -8.877 1.00 85.50 96 TYR A C 1
ATOM 771 O O . TYR A 1 96 ? -8.640 -4.686 -9.343 1.00 85.50 96 TYR A O 1
ATOM 779 N N . ASN A 1 97 ? -10.673 -3.766 -9.365 1.00 85.31 97 ASN A N 1
ATOM 780 C CA . ASN A 1 97 ? -11.208 -4.688 -10.381 1.00 85.31 97 ASN A CA 1
ATOM 781 C C . ASN A 1 97 ? -10.475 -4.627 -11.731 1.00 85.31 97 ASN A C 1
ATOM 783 O O . ASN A 1 97 ? -10.565 -5.570 -12.514 1.00 85.31 97 ASN A O 1
ATOM 787 N N . LYS A 1 98 ? -9.783 -3.521 -12.008 1.00 86.06 98 LYS A N 1
ATOM 788 C CA . LYS A 1 98 ? -9.057 -3.248 -13.253 1.00 86.06 98 LYS A CA 1
ATOM 789 C C . LYS A 1 98 ? -7.550 -3.484 -13.133 1.00 86.06 98 LYS A C 1
ATOM 791 O O . LYS A 1 98 ? -6.863 -3.306 -14.131 1.00 86.06 98 LYS A O 1
ATOM 796 N N . LEU A 1 99 ? -7.062 -3.834 -11.942 1.00 87.38 99 LEU A N 1
ATOM 797 C CA . LEU A 1 99 ? -5.647 -4.110 -11.703 1.00 87.38 99 LEU A CA 1
ATOM 798 C C . LEU A 1 99 ? -5.245 -5.463 -12.291 1.00 87.38 99 LEU A C 1
ATOM 800 O O . LEU A 1 99 ? -6.083 -6.354 -12.475 1.00 87.38 99 LEU A O 1
ATOM 804 N N . GLU A 1 100 ? -3.949 -5.649 -12.511 1.00 88.88 100 GLU A N 1
ATOM 805 C CA . GLU A 1 100 ? -3.393 -6.959 -12.834 1.00 88.88 100 GLU A CA 1
ATOM 806 C C . GLU A 1 100 ? -3.537 -7.930 -11.649 1.00 88.88 100 GLU A C 1
ATOM 808 O O . GLU A 1 100 ? -3.492 -7.527 -10.488 1.00 88.88 100 GLU A O 1
ATOM 813 N N . GLU A 1 101 ? -3.654 -9.236 -11.911 1.00 87.94 101 GLU A N 1
ATOM 814 C CA . GLU A 1 101 ? -3.879 -10.247 -10.858 1.00 87.94 101 GLU A CA 1
ATOM 815 C C . GLU A 1 101 ? -2.795 -10.250 -9.769 1.00 87.94 101 GLU A C 1
ATOM 817 O O . GLU A 1 101 ? -3.088 -10.411 -8.583 1.00 87.94 101 GLU A O 1
ATOM 822 N N . LYS A 1 102 ? -1.537 -9.999 -10.149 1.00 87.31 102 LYS A N 1
ATOM 823 C CA . LYS A 1 102 ? -0.432 -9.866 -9.187 1.00 87.31 102 LYS A CA 1
ATOM 824 C C . LYS A 1 102 ? -0.618 -8.650 -8.283 1.00 87.31 102 LYS A C 1
ATOM 826 O O . LYS A 1 102 ? -0.443 -8.758 -7.071 1.00 87.31 102 LYS A O 1
ATOM 831 N N . CYS A 1 103 ? -1.033 -7.523 -8.857 1.00 87.06 103 CYS A N 1
ATOM 832 C CA . CYS A 1 103 ? -1.313 -6.318 -8.096 1.00 87.06 103 CYS A CA 1
ATOM 833 C C . CYS A 1 103 ? -2.557 -6.484 -7.212 1.00 87.06 103 CYS A C 1
ATOM 835 O O . CYS A 1 103 ? -2.527 -6.115 -6.042 1.00 87.06 103 CYS A O 1
ATOM 837 N N . LYS A 1 104 ? -3.625 -7.123 -7.706 1.00 88.62 104 LYS A N 1
ATOM 838 C CA . LYS A 1 104 ? -4.812 -7.465 -6.906 1.00 88.62 104 LYS A CA 1
ATOM 839 C C . LYS A 1 104 ? -4.465 -8.282 -5.668 1.00 88.62 104 LYS A C 1
ATOM 841 O O . LYS A 1 104 ? -4.985 -7.995 -4.591 1.00 88.62 104 LYS A O 1
ATOM 846 N N . ALA A 1 105 ? -3.609 -9.293 -5.802 1.00 86.25 105 ALA A N 1
ATOM 847 C CA . ALA A 1 105 ? -3.173 -10.103 -4.669 1.00 86.25 105 ALA A CA 1
ATOM 848 C C . ALA A 1 105 ? -2.377 -9.271 -3.651 1.00 86.25 105 ALA A C 1
ATOM 850 O O . ALA A 1 105 ? -2.658 -9.332 -2.456 1.00 86.25 105 ALA A O 1
ATOM 851 N N . ALA A 1 106 ? -1.447 -8.436 -4.117 1.00 84.81 106 ALA A N 1
ATOM 852 C CA . ALA A 1 106 ? -0.652 -7.575 -3.245 1.00 84.81 106 ALA A CA 1
ATOM 853 C C . ALA A 1 106 ? -1.512 -6.517 -2.532 1.00 84.81 106 ALA A C 1
ATOM 855 O O . ALA A 1 106 ? -1.419 -6.365 -1.316 1.00 84.81 106 ALA A O 1
ATOM 856 N N . VAL A 1 107 ? -2.413 -5.841 -3.254 1.00 84.69 107 VAL A N 1
ATOM 857 C CA . VAL A 1 107 ? -3.364 -4.873 -2.682 1.00 84.69 107 VAL A CA 1
ATOM 858 C C . VAL A 1 107 ? -4.288 -5.555 -1.678 1.00 84.69 107 VAL A C 1
ATOM 860 O O . VAL A 1 107 ? -4.553 -4.972 -0.630 1.00 84.69 107 VAL A O 1
ATOM 863 N N . ARG A 1 108 ? -4.740 -6.789 -1.946 1.00 81.75 108 ARG A N 1
ATOM 864 C CA . ARG A 1 108 ? -5.527 -7.587 -0.994 1.00 81.75 108 ARG A CA 1
ATOM 865 C C . ARG A 1 108 ? -4.766 -7.813 0.300 1.00 81.75 108 ARG A C 1
ATOM 867 O O . ARG A 1 108 ? -5.260 -7.451 1.361 1.00 81.75 108 ARG A O 1
ATOM 874 N N . ASN A 1 109 ? -3.594 -8.431 0.186 1.00 79.38 109 ASN A N 1
ATOM 875 C CA . ASN A 1 109 ? -2.790 -8.853 1.322 1.00 79.38 109 ASN A CA 1
ATOM 876 C C . ASN A 1 109 ? -2.403 -7.645 2.160 1.00 79.38 109 ASN A C 1
ATOM 878 O O . ASN A 1 109 ? -2.586 -7.655 3.370 1.00 79.38 109 ASN A O 1
ATOM 882 N N . TYR A 1 110 ? -1.950 -6.576 1.509 1.00 77.44 110 TYR A N 1
ATOM 883 C CA . TYR A 1 110 ? -1.578 -5.363 2.208 1.00 77.44 110 TYR A CA 1
ATOM 884 C C . TYR A 1 110 ? -2.786 -4.686 2.855 1.00 77.44 110 TYR A C 1
ATOM 886 O O . TYR A 1 110 ? -2.707 -4.367 4.030 1.00 77.44 110 TYR A O 1
ATOM 894 N N . THR A 1 111 ? -3.927 -4.569 2.159 1.00 75.81 111 THR A N 1
ATOM 895 C CA . THR A 1 111 ? -5.155 -4.025 2.771 1.00 75.81 111 THR A CA 1
ATOM 896 C C . THR A 1 111 ? -5.563 -4.835 3.997 1.00 75.81 111 THR A C 1
ATOM 898 O O . THR A 1 111 ? -5.903 -4.240 5.008 1.00 75.81 111 THR A O 1
ATOM 901 N N . GLN A 1 112 ? -5.485 -6.170 3.928 1.00 71.12 112 GLN A N 1
ATOM 902 C CA . GLN A 1 112 ? -5.746 -7.071 5.054 1.00 71.12 112 GLN A CA 1
ATOM 903 C C . GLN A 1 112 ? -4.743 -6.894 6.204 1.00 71.12 112 GLN A C 1
ATOM 905 O O . GLN A 1 112 ? -5.131 -6.958 7.366 1.00 71.12 112 GLN A O 1
ATOM 910 N N . MET A 1 113 ? -3.466 -6.658 5.901 1.00 64.56 113 MET A N 1
ATOM 911 C CA . MET A 1 113 ? -2.426 -6.402 6.902 1.00 64.56 113 MET A CA 1
ATOM 912 C C . MET A 1 113 ? -2.574 -5.026 7.561 1.00 64.56 113 MET A C 1
ATOM 914 O O . MET A 1 113 ? -2.314 -4.897 8.751 1.00 64.56 113 MET A O 1
ATOM 918 N N . THR A 1 114 ? -3.006 -4.008 6.814 1.00 59.50 114 THR A N 1
ATOM 919 C CA . THR A 1 114 ? -3.169 -2.628 7.298 1.00 59.50 114 THR A CA 1
ATOM 920 C C . THR A 1 114 ? -4.552 -2.327 7.864 1.00 59.50 114 THR A C 1
ATOM 922 O O . THR A 1 114 ? -4.843 -1.168 8.133 1.00 59.50 114 THR A O 1
ATOM 925 N N . MET A 1 115 ? -5.420 -3.333 8.038 1.00 58.94 115 MET A N 1
ATOM 926 C CA . MET A 1 115 ? -6.742 -3.135 8.662 1.00 58.94 115 MET A CA 1
ATOM 927 C C . MET A 1 115 ? -6.651 -2.709 10.134 1.00 58.94 115 MET A C 1
ATOM 929 O O . MET A 1 115 ? -7.639 -2.241 10.691 1.00 58.94 115 MET A O 1
ATOM 933 N N . SER A 1 116 ? -5.486 -2.886 10.760 1.00 55.41 116 SER A N 1
ATOM 934 C CA . SER A 1 116 ? -5.129 -2.234 12.017 1.00 55.41 116 SER A CA 1
ATOM 935 C C . SER A 1 116 ? -4.250 -1.044 11.655 1.00 55.41 116 SER A C 1
ATOM 937 O O . SER A 1 116 ? -3.157 -1.231 11.117 1.00 55.41 116 SER A O 1
ATOM 939 N N . ASP A 1 117 ? -4.744 0.173 11.884 1.00 60.22 117 ASP A N 1
ATOM 940 C CA . ASP A 1 117 ? -3.883 1.351 11.945 1.00 60.22 117 ASP A CA 1
ATOM 941 C C . ASP A 1 117 ? -3.280 1.359 13.355 1.00 60.22 117 ASP A C 1
ATOM 943 O O . ASP A 1 117 ? -3.966 1.752 14.302 1.00 60.22 117 ASP A O 1
ATOM 947 N N . PRO A 1 118 ? -2.005 0.963 13.532 1.00 58.00 118 PRO A N 1
ATOM 948 C CA . PRO A 1 118 ? -1.422 0.822 14.864 1.00 58.00 118 PRO A CA 1
ATOM 949 C C . PRO A 1 118 ? -1.332 2.171 15.584 1.00 58.00 118 PRO A C 1
ATOM 951 O O . PRO A 1 118 ? -1.243 2.230 16.807 1.00 58.00 118 PRO A O 1
ATOM 954 N N . THR A 1 119 ? -1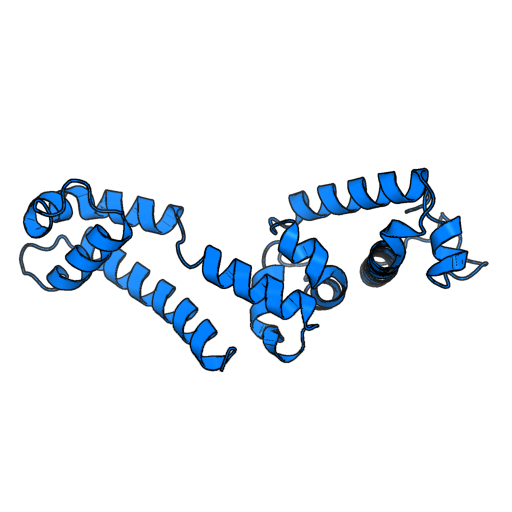.347 3.276 14.831 1.00 63.47 119 THR A N 1
ATOM 955 C CA . THR A 1 119 ? -1.354 4.630 15.389 1.00 63.47 119 THR A CA 1
ATOM 956 C C . THR A 1 119 ? -2.736 4.972 15.923 1.00 63.47 119 THR A C 1
ATOM 958 O O . THR A 1 119 ? -2.854 5.577 16.990 1.00 63.47 119 THR A O 1
ATOM 961 N N . LEU A 1 120 ? -3.782 4.585 15.191 1.00 64.75 120 LEU A N 1
ATOM 962 C CA . LEU A 1 120 ? -5.162 4.784 15.607 1.00 64.75 120 LEU A CA 1
ATOM 963 C C . LEU A 1 120 ? -5.506 3.929 16.823 1.00 64.75 120 LEU A C 1
ATOM 965 O O . LEU A 1 120 ? -6.091 4.446 17.775 1.00 64.75 120 LEU A O 1
ATOM 969 N N . ASP A 1 121 ? -5.080 2.669 16.809 1.00 73.62 121 ASP A N 1
ATOM 970 C CA . ASP A 1 121 ? -5.284 1.717 17.898 1.00 73.62 121 ASP A CA 1
ATOM 971 C C . ASP A 1 121 ? -4.527 2.180 19.152 1.00 73.62 121 ASP A C 1
ATOM 973 O O . ASP A 1 121 ? -5.123 2.303 20.222 1.00 73.62 121 ASP A O 1
ATOM 977 N N . PHE A 1 122 ? -3.282 2.651 19.008 1.00 77.00 122 PHE A N 1
ATOM 978 C C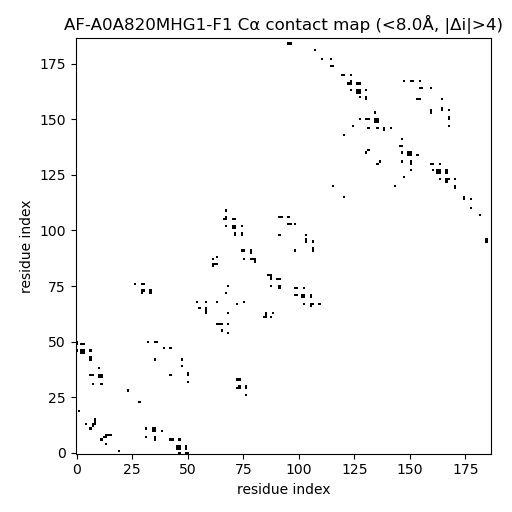A . PHE A 1 122 ? -2.524 3.255 20.107 1.00 77.00 122 PHE A CA 1
ATOM 979 C C . PHE A 1 122 ? -3.203 4.500 20.704 1.00 77.00 122 PHE A C 1
ATOM 981 O O . PHE A 1 122 ? -3.295 4.647 21.928 1.00 77.00 122 PHE A O 1
ATOM 988 N N . LEU A 1 123 ? -3.683 5.424 19.862 1.00 78.19 123 LEU A N 1
ATOM 989 C CA . LEU A 1 123 ? -4.391 6.622 20.325 1.00 78.19 123 LEU A CA 1
ATOM 990 C C . LEU A 1 123 ? -5.712 6.263 21.012 1.00 78.19 123 LEU A C 1
ATOM 992 O O . LEU A 1 123 ? -6.062 6.883 22.020 1.00 78.19 123 LEU A O 1
ATOM 996 N N . LEU A 1 124 ? -6.416 5.255 20.497 1.00 83.69 124 LEU A N 1
ATOM 997 C CA . LEU A 1 124 ? -7.627 4.711 21.093 1.00 83.69 124 LEU A CA 1
ATOM 998 C C . LEU A 1 124 ? -7.336 4.095 22.463 1.00 83.69 124 LEU A C 1
ATOM 1000 O O . LEU A 1 124 ? -7.994 4.460 23.435 1.00 83.69 124 LEU A O 1
ATOM 1004 N N . MET A 1 125 ? -6.330 3.223 22.569 1.00 86.06 125 MET A N 1
ATOM 1005 C CA . MET A 1 125 ? -5.921 2.599 23.830 1.00 86.06 125 MET A CA 1
ATOM 1006 C C . MET A 1 125 ? -5.537 3.651 24.867 1.00 86.06 125 MET A C 1
ATOM 1008 O O . MET A 1 125 ? -5.992 3.584 26.006 1.00 86.06 125 MET A O 1
ATOM 1012 N N . LYS A 1 126 ? -4.796 4.687 24.463 1.00 85.38 126 LYS A N 1
ATOM 1013 C CA . LYS A 1 126 ? -4.439 5.802 25.346 1.00 85.38 126 LYS A CA 1
ATOM 1014 C C . LYS A 1 126 ? -5.657 6.613 25.799 1.00 85.38 126 LYS A C 1
ATOM 1016 O O . LYS A 1 126 ? -5.739 7.007 26.958 1.00 85.38 126 LYS A O 1
ATOM 1021 N N . ALA A 1 127 ? -6.609 6.881 24.906 1.00 86.00 127 ALA A N 1
ATOM 1022 C CA . ALA A 1 127 ? -7.842 7.588 25.258 1.00 86.00 127 ALA A CA 1
ATOM 1023 C C . ALA A 1 127 ? -8.764 6.746 26.158 1.00 86.00 127 ALA A C 1
ATOM 1025 O O . ALA A 1 127 ? -9.509 7.296 26.970 1.00 86.00 127 ALA A O 1
ATOM 1026 N N . CYS A 1 128 ? -8.709 5.423 26.016 1.00 88.94 128 CYS A N 1
ATOM 1027 C CA . CYS A 1 128 ? -9.558 4.472 26.718 1.00 88.94 128 CYS A CA 1
ATOM 1028 C C . CYS A 1 128 ? -8.910 3.826 27.945 1.00 88.94 128 CYS A C 1
ATOM 1030 O O . CYS A 1 128 ? -9.601 3.089 28.637 1.00 88.94 128 CYS A O 1
ATOM 1032 N N . GLU A 1 129 ? -7.654 4.121 28.276 1.00 90.00 129 GLU A N 1
ATOM 1033 C CA . GLU A 1 129 ? -6.932 3.582 29.439 1.00 90.00 129 GLU A CA 1
ATOM 1034 C C . GLU A 1 129 ? -7.761 3.542 30.746 1.00 90.00 129 GLU A C 1
ATOM 1036 O O . GLU A 1 129 ? -7.896 2.460 31.328 1.00 90.00 129 GLU A O 1
ATOM 1041 N N . PRO A 1 130 ? -8.431 4.632 31.189 1.00 88.62 130 PRO A N 1
ATOM 1042 C CA . PRO A 1 130 ? -9.261 4.579 32.399 1.00 88.62 130 PRO A CA 1
ATOM 1043 C C . PRO A 1 130 ? -10.510 3.693 32.237 1.00 88.62 130 PRO A C 1
ATOM 1045 O O . PRO A 1 130 ? -11.012 3.114 33.204 1.00 88.62 130 PRO A O 1
ATOM 1048 N N . MET A 1 131 ? -11.030 3.571 31.015 1.00 92.00 131 MET A N 1
ATOM 1049 C CA . MET A 1 131 ? -12.196 2.743 30.696 1.00 92.00 131 MET A CA 1
ATOM 1050 C C . MET A 1 131 ? -11.824 1.266 30.583 1.00 92.00 131 MET A C 1
ATOM 1052 O O . MET A 1 131 ? -12.620 0.416 30.976 1.00 92.00 131 MET A O 1
ATOM 1056 N N . ILE A 1 132 ? -10.606 0.955 30.135 1.00 89.31 132 ILE A N 1
ATOM 1057 C CA . ILE A 1 132 ? -10.057 -0.403 30.117 1.00 89.31 132 ILE A CA 1
ATOM 1058 C C . ILE A 1 132 ? -10.007 -0.947 31.544 1.00 89.31 132 ILE A C 1
ATOM 1060 O O . ILE A 1 132 ? -10.527 -2.029 31.791 1.00 89.31 132 ILE A O 1
ATOM 1064 N N . GLN A 1 133 ? -9.498 -0.170 32.503 1.00 87.25 133 GLN A N 1
ATOM 1065 C CA . GLN A 1 133 ? -9.498 -0.576 33.914 1.00 87.25 133 GLN A CA 1
ATOM 1066 C C . GLN A 1 133 ? -10.914 -0.712 34.497 1.00 87.25 133 GLN A C 1
ATOM 1068 O O . GLN A 1 133 ? -11.163 -1.562 35.345 1.00 87.25 133 GLN A O 1
ATOM 1073 N N . THR A 1 134 ? -11.863 0.106 34.038 1.00 89.06 134 THR A N 1
ATOM 1074 C CA . THR A 1 134 ? -13.231 0.108 34.579 1.00 89.06 134 THR A CA 1
ATOM 1075 C C . THR A 1 134 ? -14.089 -1.042 34.040 1.00 89.06 134 THR A C 1
ATOM 1077 O O . THR A 1 134 ? -14.848 -1.648 34.795 1.00 89.06 134 THR A O 1
ATOM 1080 N N . PHE A 1 135 ? -13.998 -1.338 32.741 1.00 88.62 135 PHE A N 1
ATOM 1081 C CA . PHE A 1 135 ? -14.886 -2.284 32.052 1.00 88.62 135 PHE A CA 1
ATOM 1082 C C . PHE A 1 135 ? -14.190 -3.574 31.605 1.00 88.62 135 PHE A C 1
ATOM 1084 O O . PHE A 1 135 ? -14.847 -4.602 31.462 1.00 88.62 135 PHE A O 1
ATOM 1091 N N . CYS A 1 136 ? -12.875 -3.531 31.386 1.00 89.56 136 CYS A N 1
ATOM 1092 C CA . CYS A 1 136 ? -12.114 -4.585 30.714 1.00 89.56 136 CYS A CA 1
ATOM 1093 C C . CYS A 1 136 ? -10.930 -5.111 31.545 1.00 89.56 136 CYS A C 1
ATOM 1095 O O . CYS A 1 136 ? -10.097 -5.832 31.005 1.00 89.56 136 CYS A O 1
ATOM 1097 N N . ALA A 1 137 ? -10.864 -4.819 32.853 1.00 84.62 137 ALA A N 1
ATOM 1098 C CA . ALA A 1 137 ? -9.781 -5.276 33.737 1.00 84.62 137 ALA A CA 1
ATOM 1099 C C . ALA A 1 137 ? -9.613 -6.806 33.763 1.00 84.62 137 ALA A C 1
ATOM 1101 O O . ALA A 1 137 ? -8.512 -7.315 33.919 1.00 84.62 137 ALA A O 1
ATOM 1102 N N . ASN A 1 138 ? -10.690 -7.560 33.523 1.00 80.56 138 ASN A N 1
ATOM 1103 C CA . ASN A 1 138 ? -10.640 -9.026 33.463 1.00 80.56 138 ASN A CA 1
ATOM 1104 C C . ASN A 1 138 ? -9.935 -9.571 32.202 1.00 80.56 138 ASN A C 1
ATOM 1106 O O . ASN A 1 138 ? -9.820 -10.784 32.049 1.00 80.56 138 ASN A O 1
ATOM 1110 N N . ILE A 1 139 ? -9.516 -8.694 31.284 1.00 76.50 139 ILE A N 1
ATOM 1111 C CA . ILE A 1 139 ? -8.817 -9.016 30.031 1.00 76.50 139 ILE A CA 1
ATOM 1112 C C . ILE A 1 139 ? -7.310 -8.701 30.171 1.00 76.50 139 ILE A C 1
ATOM 1114 O O . ILE A 1 139 ? -6.598 -8.610 29.177 1.00 76.50 139 ILE A O 1
ATOM 1118 N N . GLU A 1 140 ? -6.784 -8.53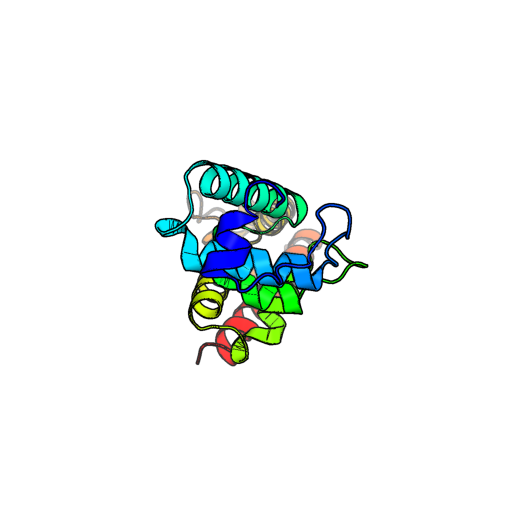7 31.392 1.00 56.16 140 GLU A N 1
ATOM 1119 C CA . GLU A 1 140 ? -5.343 -8.361 31.633 1.00 56.16 140 GLU A CA 1
ATOM 1120 C C . GLU A 1 140 ? -4.516 -9.475 30.949 1.00 56.16 140 GLU A C 1
ATOM 1122 O O . GLU A 1 140 ? -4.616 -10.652 31.291 1.00 56.16 140 GLU A O 1
ATOM 1127 N N . GLY A 1 141 ? -3.719 -9.093 29.941 1.00 59.06 141 GLY A N 1
ATOM 1128 C CA . GLY A 1 141 ? -2.927 -10.001 29.094 1.00 59.06 141 GLY A CA 1
ATOM 1129 C C . GLY A 1 141 ? -3.556 -10.373 27.741 1.00 59.06 141 GLY A C 1
ATOM 1130 O O . GLY A 1 141 ? -2.918 -11.068 26.949 1.00 59.06 141 GLY A O 1
ATOM 1131 N N . GLY A 1 142 ? -4.778 -9.918 27.450 1.00 62.31 142 GLY A N 1
ATOM 1132 C CA . GLY A 1 142 ? -5.402 -10.030 26.129 1.00 62.31 142 GLY A CA 1
ATOM 1133 C C . GLY A 1 142 ? -4.706 -9.157 25.082 1.00 62.31 142 GLY A C 1
ATOM 1134 O O . GLY A 1 142 ? -4.077 -8.150 25.408 1.00 62.31 142 GLY A O 1
ATOM 1135 N N . ASN A 1 143 ? -4.808 -9.546 23.809 1.00 72.62 143 ASN A N 1
ATOM 1136 C CA . ASN A 1 143 ? -4.287 -8.723 22.716 1.00 72.62 143 ASN A CA 1
ATOM 1137 C C . ASN A 1 143 ? -5.119 -7.429 22.565 1.00 72.62 143 ASN A C 1
ATOM 1139 O O . ASN A 1 143 ? -6.256 -7.335 23.031 1.00 72.62 143 ASN A O 1
ATOM 1143 N N . GLU A 1 144 ? -4.557 -6.431 21.886 1.00 77.88 144 GLU A N 1
ATOM 1144 C CA . GLU A 1 144 ? -5.182 -5.116 21.674 1.00 77.88 144 GLU A CA 1
ATOM 1145 C C . GLU A 1 144 ? -6.588 -5.216 21.046 1.00 77.88 144 GLU A C 1
ATOM 1147 O O . GLU A 1 144 ? -7.520 -4.530 21.468 1.00 77.88 144 GLU A O 1
ATOM 1152 N N . ASN A 1 145 ? -6.795 -6.178 20.142 1.00 76.25 145 ASN A N 1
ATOM 1153 C CA . ASN A 1 145 ? -8.091 -6.428 19.505 1.00 76.25 145 ASN A CA 1
ATOM 1154 C C . ASN A 1 145 ? -9.178 -6.907 20.484 1.00 76.25 145 ASN A C 1
ATOM 1156 O O . ASN A 1 145 ? -10.368 -6.653 20.271 1.00 76.25 145 ASN A O 1
ATOM 1160 N N . ASP A 1 146 ? -8.810 -7.627 21.542 1.00 82.62 146 ASP A N 1
ATOM 1161 C CA . ASP A 1 146 ? -9.752 -8.112 22.554 1.00 82.62 146 ASP A CA 1
ATOM 1162 C C . ASP A 1 146 ? -10.180 -6.979 23.497 1.00 82.62 146 ASP A C 1
ATOM 1164 O O . ASP A 1 146 ? -11.360 -6.871 23.851 1.00 82.62 146 ASP A O 1
ATOM 1168 N N . LEU A 1 147 ? -9.253 -6.071 23.817 1.00 85.44 147 LEU A N 1
ATOM 1169 C CA . LEU A 1 147 ? -9.541 -4.846 24.566 1.00 85.44 147 LEU A CA 1
ATOM 1170 C C . LEU A 1 147 ? -10.473 -3.919 23.779 1.00 85.44 147 LEU A C 1
ATOM 1172 O O . LEU A 1 147 ? -11.491 -3.478 24.317 1.00 85.44 147 LEU A O 1
ATOM 1176 N N . ILE A 1 148 ? -10.193 -3.690 22.492 1.00 84.50 148 ILE A N 1
ATOM 1177 C CA . ILE A 1 148 ? -11.051 -2.890 21.604 1.00 84.50 148 ILE A CA 1
ATOM 1178 C C . ILE A 1 148 ? -12.465 -3.481 21.539 1.00 84.50 148 ILE A C 1
ATOM 1180 O O . ILE A 1 148 ? -13.451 -2.757 21.700 1.00 84.50 148 ILE A O 1
ATOM 1184 N N . ARG A 1 149 ? -12.600 -4.804 21.378 1.00 85.38 149 ARG A N 1
ATOM 1185 C CA . ARG A 1 149 ? -13.910 -5.481 21.363 1.00 85.38 149 ARG A CA 1
ATOM 1186 C C . ARG A 1 149 ? -14.680 -5.313 22.671 1.00 85.38 149 ARG A C 1
ATOM 1188 O O . ARG A 1 149 ? -15.892 -5.087 22.640 1.00 85.38 149 ARG A O 1
ATOM 1195 N N . CYS A 1 150 ? -13.997 -5.387 23.810 1.00 89.44 150 CYS A N 1
ATOM 1196 C CA . CYS A 1 150 ? -14.609 -5.122 25.108 1.00 89.44 150 CYS A CA 1
ATOM 1197 C C . CYS A 1 150 ? -15.091 -3.668 25.232 1.00 89.44 150 CYS A C 1
ATOM 1199 O O . CYS A 1 150 ? -16.245 -3.429 25.596 1.00 89.44 150 CYS A O 1
ATOM 1201 N N . LEU A 1 151 ? -14.260 -2.697 24.850 1.00 89.94 151 LEU A N 1
ATOM 1202 C CA . LEU A 1 151 ? -14.613 -1.277 24.866 1.00 89.94 151 LEU A CA 1
ATOM 1203 C C . LEU A 1 151 ? -15.825 -0.979 23.971 1.00 89.94 151 LEU A C 1
ATOM 1205 O O . LEU A 1 151 ? -16.753 -0.294 24.403 1.00 89.94 151 LEU A O 1
ATOM 1209 N N . ILE A 1 152 ? -15.880 -1.564 22.768 1.00 88.88 152 ILE A N 1
ATOM 1210 C CA . ILE A 1 152 ? -17.033 -1.468 21.857 1.00 88.88 152 ILE A CA 1
ATOM 1211 C C . ILE A 1 152 ? -18.316 -1.962 22.535 1.00 88.88 152 ILE A C 1
ATOM 1213 O O . ILE A 1 152 ? -19.359 -1.314 22.425 1.00 88.88 152 ILE A O 1
ATOM 1217 N N . LYS A 1 153 ? -18.250 -3.082 23.263 1.00 89.81 153 LYS A N 1
ATOM 1218 C CA . LYS A 1 153 ? -19.406 -3.653 23.969 1.00 89.81 153 LYS A CA 1
ATOM 1219 C C . LYS A 1 153 ? -19.948 -2.716 25.053 1.00 89.81 153 LYS A C 1
ATOM 1221 O O . LYS A 1 153 ? -21.160 -2.643 25.234 1.00 89.81 153 LYS A O 1
ATOM 1226 N N . HIS A 1 154 ? -19.070 -1.980 25.733 1.00 90.62 154 HIS A N 1
ATOM 1227 C CA . HIS A 1 154 ? -19.427 -1.070 26.827 1.00 90.62 154 HIS A CA 1
ATOM 1228 C C . HIS A 1 154 ? -19.569 0.405 26.401 1.00 90.62 154 HIS A C 1
ATOM 1230 O O . HIS A 1 154 ? -19.817 1.266 27.242 1.00 90.62 154 HIS A O 1
ATOM 1236 N N . LYS A 1 155 ? -19.484 0.732 25.103 1.00 89.25 155 LYS A N 1
ATOM 1237 C CA . LYS A 1 155 ? -19.435 2.124 24.599 1.00 89.25 155 LYS A CA 1
ATOM 1238 C C . LYS A 1 155 ? -20.628 3.017 24.968 1.00 89.25 155 LYS A C 1
ATOM 1240 O O . LYS A 1 155 ? -20.535 4.243 24.912 1.00 89.25 155 LYS A O 1
ATOM 1245 N N . ASN A 1 156 ? -21.770 2.411 25.286 1.00 90.50 156 ASN A N 1
ATOM 1246 C CA . ASN A 1 156 ? -23.013 3.116 25.608 1.00 90.50 156 ASN A CA 1
ATOM 1247 C C . ASN A 1 156 ? -23.303 3.180 27.115 1.00 90.50 156 ASN A C 1
ATOM 1249 O O . ASN A 1 156 ? -24.339 3.715 27.503 1.00 90.50 156 ASN A O 1
ATOM 1253 N N . GLU A 1 157 ? -22.412 2.653 27.953 1.00 91.81 157 GLU A N 1
ATOM 1254 C CA . GLU A 1 157 ? -22.551 2.714 29.406 1.00 91.81 157 GLU A CA 1
ATOM 1255 C C . GLU A 1 157 ? -22.426 4.155 29.913 1.00 91.81 157 GLU A C 1
ATOM 1257 O O . GLU A 1 157 ? -21.612 4.932 29.416 1.00 91.81 157 GLU A O 1
ATOM 1262 N N . GLN A 1 158 ? -23.188 4.520 30.950 1.00 88.31 158 GLN A N 1
ATOM 1263 C CA . GLN A 1 158 ? -23.168 5.888 31.500 1.00 88.31 158 GLN A CA 1
ATOM 1264 C C . GLN A 1 158 ? -21.788 6.331 31.996 1.00 88.31 158 GLN A C 1
ATOM 1266 O O . GLN A 1 158 ? -21.472 7.516 31.954 1.00 88.31 158 GLN A O 1
ATOM 1271 N N . LYS A 1 159 ? -20.978 5.389 32.489 1.00 89.81 159 LYS A N 1
ATOM 1272 C CA . LYS A 1 159 ? -19.629 5.669 32.997 1.00 89.81 159 LYS A CA 1
ATOM 1273 C C . LYS A 1 159 ? -18.573 5.760 31.888 1.00 89.81 159 LYS A C 1
ATOM 1275 O O . LYS A 1 159 ? -17.412 5.985 32.208 1.00 89.81 159 LYS A O 1
ATOM 1280 N N . MET A 1 160 ? -18.949 5.561 30.621 1.00 90.62 160 MET A N 1
ATOM 1281 C CA . MET A 1 160 ? -18.024 5.631 29.492 1.00 90.62 160 MET A CA 1
ATOM 1282 C C . MET A 1 160 ? -17.559 7.072 29.261 1.00 90.62 160 MET A C 1
ATOM 1284 O O . MET A 1 160 ? -18.373 7.981 29.091 1.00 90.62 160 MET A O 1
ATOM 1288 N N . ASP A 1 161 ? -16.243 7.273 29.216 1.00 90.94 161 ASP A N 1
ATOM 1289 C CA . ASP A 1 161 ? -15.656 8.578 28.932 1.00 90.94 161 ASP A CA 1
ATOM 1290 C C . ASP A 1 161 ? -15.964 9.025 27.496 1.00 90.94 161 ASP A C 1
ATOM 1292 O O . ASP A 1 161 ? -15.900 8.243 26.544 1.00 90.94 161 ASP A O 1
ATOM 1296 N N . PHE A 1 162 ? -16.265 10.312 27.332 1.00 89.00 162 PHE A N 1
ATOM 1297 C CA . PHE A 1 162 ? -16.618 10.889 26.038 1.00 89.00 162 PHE A CA 1
ATOM 1298 C C . PHE A 1 162 ? -15.495 10.754 24.998 1.00 89.00 162 PHE A C 1
ATOM 1300 O O . PHE A 1 162 ? -15.777 10.500 23.827 1.00 89.00 162 PHE A O 1
ATOM 1307 N N . ARG A 1 163 ? -14.225 10.897 25.401 1.00 86.19 163 ARG A N 1
ATOM 1308 C CA . ARG A 1 163 ? -13.074 10.794 24.490 1.00 86.19 163 ARG A CA 1
ATOM 1309 C C . ARG A 1 163 ? -12.864 9.351 24.063 1.00 86.19 163 ARG A C 1
ATOM 1311 O O . ARG A 1 163 ? -12.657 9.105 22.879 1.00 86.19 163 ARG A O 1
ATOM 1318 N N . CYS A 1 164 ? -12.983 8.410 25.000 1.00 88.06 164 CYS A N 1
ATOM 1319 C CA . CYS A 1 164 ? -12.932 6.986 24.681 1.00 88.06 164 CYS A CA 1
ATOM 1320 C C . CYS A 1 164 ? -14.078 6.589 23.739 1.00 88.06 164 CYS A C 1
ATOM 1322 O O . CYS A 1 164 ? -13.839 5.973 22.704 1.00 88.06 164 CYS A O 1
ATOM 1324 N N . LYS A 1 165 ? -15.310 7.030 24.017 1.00 89.06 165 LYS A N 1
ATOM 1325 C CA . LYS A 1 165 ? -16.468 6.790 23.146 1.00 89.06 165 LYS A CA 1
ATOM 1326 C C . LYS A 1 165 ? -16.264 7.337 21.731 1.00 89.06 165 LYS A C 1
ATOM 1328 O O . LYS A 1 165 ? -16.493 6.613 20.768 1.00 89.06 165 LYS A O 1
ATOM 1333 N N . ALA A 1 166 ? -15.792 8.578 21.604 1.00 85.75 166 ALA A N 1
ATOM 1334 C CA . ALA A 1 166 ? -15.497 9.184 20.307 1.00 85.75 166 ALA A CA 1
ATOM 1335 C C . ALA A 1 166 ? -14.392 8.427 19.548 1.00 85.75 166 ALA A C 1
ATOM 1337 O O . ALA A 1 166 ? -14.503 8.234 18.338 1.00 85.75 166 ALA A O 1
ATOM 1338 N N . GLY A 1 167 ? -13.358 7.960 20.256 1.00 85.38 167 GLY A N 1
ATOM 1339 C CA . GLY A 1 167 ? -12.314 7.106 19.693 1.00 85.38 167 GLY A CA 1
ATOM 1340 C C . GLY A 1 167 ? -12.868 5.776 19.180 1.00 85.38 167 GLY A C 1
ATOM 1341 O O . GLY A 1 167 ? -12.565 5.390 18.055 1.00 85.38 167 GLY A O 1
ATOM 1342 N N . ILE A 1 168 ? -13.719 5.108 19.968 1.00 86.44 168 ILE A N 1
ATOM 1343 C CA . ILE A 1 168 ? -14.380 3.855 19.577 1.00 86.44 168 ILE A CA 1
ATOM 1344 C C . ILE A 1 168 ? -15.232 4.076 18.327 1.00 86.44 168 ILE A C 1
ATOM 1346 O O . ILE A 1 168 ? -15.124 3.311 17.375 1.00 86.44 168 ILE A O 1
ATOM 1350 N N . ASP A 1 169 ? -16.064 5.119 18.302 1.00 83.44 169 ASP A N 1
ATOM 1351 C CA . ASP A 1 169 ? -16.927 5.405 17.154 1.00 83.44 169 ASP A CA 1
ATOM 1352 C C . ASP A 1 169 ? -16.096 5.701 15.894 1.00 83.44 169 ASP A C 1
ATOM 1354 O O . ASP A 1 169 ? -16.417 5.208 14.812 1.00 83.44 169 ASP A O 1
ATOM 1358 N N . HIS A 1 170 ? -14.991 6.442 16.026 1.00 80.56 170 HIS A N 1
ATOM 1359 C CA . HIS A 1 170 ? -14.073 6.686 14.917 1.00 80.56 170 HIS A CA 1
ATOM 1360 C C . HIS A 1 170 ? -13.408 5.392 14.422 1.00 80.56 170 HIS A C 1
ATOM 1362 O O . HIS A 1 170 ? -13.422 5.131 13.220 1.00 80.56 170 HIS A O 1
ATOM 1368 N N . HIS A 1 171 ? -12.895 4.559 15.331 1.00 82.38 171 HIS A N 1
ATOM 1369 C CA . HIS A 1 171 ? -12.333 3.249 15.001 1.00 82.38 171 HIS A CA 1
ATOM 1370 C C . HIS A 1 171 ? -13.369 2.378 14.276 1.00 82.38 171 HIS A C 1
ATOM 1372 O O . HIS A 1 171 ? -13.086 1.858 13.203 1.00 82.38 171 HIS A O 1
ATOM 1378 N N . GLN A 1 172 ? -14.604 2.279 14.784 1.00 76.75 172 GLN A N 1
ATOM 1379 C CA . GLN A 1 172 ? -15.676 1.516 14.134 1.00 76.75 172 GLN A CA 1
ATOM 1380 C C . GLN A 1 172 ? -15.979 2.024 12.716 1.00 76.75 172 GLN A C 1
ATOM 1382 O O . GLN A 1 172 ? -16.154 1.215 11.810 1.00 76.75 172 GLN A O 1
ATOM 1387 N N . ILE A 1 173 ? -16.004 3.341 12.489 1.00 74.25 173 ILE A N 1
ATOM 1388 C CA . ILE A 1 173 ? -16.221 3.916 11.151 1.00 74.25 173 ILE A CA 1
ATOM 1389 C C . ILE A 1 173 ? -15.073 3.567 10.197 1.00 74.25 173 ILE A C 1
ATOM 1391 O O . ILE A 1 173 ? -15.327 3.277 9.025 1.00 74.25 173 ILE A O 1
ATOM 1395 N N . THR A 1 174 ? -13.830 3.622 10.670 1.00 69.00 174 THR A N 1
ATOM 1396 C CA . THR A 1 174 ? -12.644 3.319 9.860 1.00 69.00 174 THR A CA 1
ATOM 1397 C C . THR A 1 174 ? -12.591 1.828 9.524 1.00 69.00 174 THR A C 1
ATOM 1399 O O . THR A 1 174 ? -12.616 1.487 8.343 1.00 69.00 174 THR A O 1
ATOM 1402 N N . SER A 1 175 ? -12.704 0.940 10.517 1.00 67.25 175 SER A N 1
ATOM 1403 C CA . SER A 1 175 ? -12.701 -0.514 10.295 1.00 67.25 175 SER A CA 1
ATOM 1404 C C . SER A 1 175 ? -13.863 -0.986 9.411 1.00 67.25 175 SER A C 1
ATOM 1406 O O . SER A 1 175 ? -13.684 -1.863 8.570 1.00 67.25 175 SER A O 1
ATOM 1408 N N . MET A 1 176 ? -15.055 -0.384 9.531 1.00 61.44 176 MET A N 1
ATOM 1409 C CA . MET A 1 176 ? -16.196 -0.720 8.665 1.00 61.44 176 MET A CA 1
ATOM 1410 C C . MET A 1 176 ? -15.956 -0.356 7.196 1.00 61.44 176 MET A C 1
ATOM 1412 O O . MET A 1 176 ? -16.458 -1.052 6.314 1.00 61.44 176 MET A O 1
ATOM 1416 N N . LYS A 1 177 ? -15.222 0.726 6.903 1.00 60.44 177 LYS A N 1
ATOM 1417 C CA . LYS A 1 177 ? -14.864 1.079 5.519 1.00 60.44 177 LYS A CA 1
ATOM 1418 C C . LYS A 1 177 ? -13.909 0.050 4.924 1.00 60.44 177 LYS A C 1
ATOM 1420 O O . LYS A 1 177 ? -14.088 -0.322 3.765 1.00 60.44 177 LYS A O 1
ATOM 1425 N N . ASP A 1 178 ? -12.971 -0.444 5.723 1.00 62.34 178 ASP A N 1
ATOM 1426 C CA . ASP A 1 178 ? -12.007 -1.456 5.296 1.00 62.34 178 ASP A CA 1
ATOM 1427 C C . ASP A 1 178 ? -12.680 -2.826 5.089 1.00 62.34 178 ASP A C 1
ATOM 1429 O O . ASP A 1 178 ? -12.450 -3.481 4.071 1.00 62.34 178 ASP A O 1
ATOM 1433 N N . GLU A 1 179 ? -13.606 -3.235 5.966 1.00 60.34 179 GLU A N 1
ATOM 1434 C CA . GLU A 1 179 ? -14.413 -4.454 5.776 1.00 60.34 179 GLU A CA 1
ATOM 1435 C C . GLU A 1 179 ? -15.407 -4.346 4.608 1.00 60.34 179 GLU A C 1
ATOM 1437 O O . GLU A 1 179 ? -15.610 -5.307 3.858 1.00 60.34 179 GLU A O 1
ATOM 1442 N N . ALA A 1 180 ? -16.032 -3.181 4.411 1.00 62.31 180 ALA A N 1
ATOM 1443 C CA . ALA A 1 180 ? -16.904 -2.932 3.265 1.00 62.31 180 ALA A CA 1
ATOM 1444 C C . ALA A 1 180 ? -16.122 -3.027 1.946 1.00 62.31 180 ALA A C 1
ATOM 1446 O O . ALA A 1 180 ? -16.600 -3.633 0.987 1.00 62.31 180 ALA A O 1
ATOM 1447 N N . PHE A 1 181 ? -14.897 -2.499 1.916 1.00 62.53 181 PHE A N 1
ATOM 1448 C CA . PHE A 1 181 ? -13.988 -2.656 0.787 1.00 62.53 181 PHE A CA 1
ATOM 1449 C C . PHE A 1 181 ? -13.627 -4.133 0.555 1.00 62.53 181 PHE A C 1
ATOM 1451 O O . PHE A 1 181 ? -13.730 -4.621 -0.573 1.00 62.53 181 PHE A O 1
ATOM 1458 N N . LEU A 1 182 ? -13.303 -4.890 1.612 1.00 62.69 182 LEU A N 1
ATOM 1459 C CA . LEU A 1 182 ? -13.013 -6.322 1.485 1.00 62.69 182 LEU A CA 1
ATOM 1460 C C . LEU A 1 182 ? -14.220 -7.166 1.030 1.00 62.69 182 LEU A C 1
ATOM 1462 O O . LEU A 1 182 ? -14.073 -8.135 0.288 1.00 62.69 182 LEU A O 1
ATOM 1466 N N . SER A 1 183 ? -15.430 -6.827 1.456 1.00 62.97 183 SER A N 1
ATOM 1467 C CA . SER A 1 183 ? -16.629 -7.615 1.140 1.00 62.97 183 SER A CA 1
ATOM 1468 C C . SER A 1 183 ? -17.217 -7.321 -0.243 1.00 62.97 183 SER A C 1
ATOM 1470 O O . SER A 1 183 ? -17.776 -8.223 -0.867 1.00 62.97 183 SER A O 1
ATOM 1472 N N . GLN A 1 184 ? -17.088 -6.090 -0.748 1.00 61.06 184 GLN A N 1
ATOM 1473 C CA . GLN A 1 184 ? -17.610 -5.700 -2.066 1.00 61.06 184 GLN A CA 1
ATOM 1474 C C . GLN A 1 184 ? -16.696 -6.103 -3.227 1.00 61.06 184 GLN A C 1
ATOM 1476 O O . GLN A 1 184 ? -17.169 -6.262 -4.351 1.00 61.06 184 GLN A O 1
ATOM 1481 N N . GLN A 1 185 ? -15.397 -6.250 -2.965 1.00 56.72 185 GLN A N 1
ATOM 1482 C CA . GLN A 1 185 ? -14.380 -6.328 -4.010 1.00 56.72 185 GLN A CA 1
ATOM 1483 C C . GLN A 1 185 ? -13.704 -7.711 -4.120 1.00 56.72 185 GLN A C 1
ATOM 1485 O O . GLN A 1 185 ? -13.106 -8.014 -5.149 1.00 56.72 185 GLN A O 1
ATOM 1490 N N . PHE A 1 186 ? -13.813 -8.560 -3.087 1.00 58.47 186 PHE A N 1
ATOM 1491 C CA . PHE A 1 186 ? -13.117 -9.855 -2.990 1.00 58.47 186 PHE A CA 1
ATOM 1492 C C . PHE A 1 186 ? -14.075 -11.056 -2.875 1.00 58.47 186 PHE A C 1
ATOM 1494 O O . PHE A 1 186 ? -13.711 -12.081 -2.290 1.00 58.47 186 PHE A O 1
ATOM 1501 N N . ARG A 1 187 ? -15.297 -10.911 -3.402 1.00 48.97 187 ARG A N 1
ATOM 1502 C CA . ARG A 1 187 ? -16.323 -11.960 -3.465 1.00 48.97 187 ARG A CA 1
ATOM 1503 C C . ARG A 1 187 ? -16.301 -12.696 -4.798 1.00 48.97 187 ARG A C 1
ATOM 1505 O O . ARG A 1 187 ? -16.085 -12.021 -5.827 1.00 48.97 187 ARG A O 1
#

Nearest PDB structures (foldseek):
  3woz-assembly4_D  TM=2.077E-01  e=3.376E+00  Mus musculus
  8r2d-assembly1_D  TM=1.998E-01  e=8.533E+00  Homo sapiens

=== Feature glossary ===
Feature key, reading from the visual/contextual features back to the raw sequence:

Rendered structure images. Structure images are PyMOL renders from six orthogonal camera directions. Cartoon representation draws helices as coils and strands as arrows; sticks shows the backbone as bonds; surface shows the solvent-excluded envelope. Rainbow coloring maps sequence position to hue (blue→red, N→C); chain coloring assigns a distinct color per polypeptide.

Contact-map, Ramachandran, and PAE plots. Three diagnostic plots accompany the record. The Cα contact map visualizes the tertiary structure as a 2D adjacency matrix (8 Å cutoff, sequence-local contacts suppressed). The Ramachandran plot shows the distribution of backbone (φ, ψ) torsions, with points in the α and β basins reflecting secondary structure content. The PAE plot shows AlphaFold's inter-residue confidence as a color matrix.

InterPro / GO / CATH / organism. The annotation block draws on four external resources. InterPro: which protein families and domains the sequence belongs to. GO: standardized terms for what the protein does, what process it participates in, and where in the cell it acts. CATH: which structural fold it has in the CATH hierarchy. Organism: the species of origin.

Nearest PDB structures. Structural nearest neighbors (via Foldseek easy-search vs the PDB). Reported per hit: target PDB id, E-value, and alignment TM-score. A TM-score above ~0.5 is the conventional threshold for 'same fold'.

Predicted aligned error. Predicted aligned error is AlphaFold's pairwise confidence. Unlike pLDDT (per-residue), PAE is per-residue-pair and captures whether two parts of the structure are correctly placed relative to each other. Units are ångströms of expected positional error.

Solvent-accessible surface area. SASA measures how much of the protein is reachable by solvent. It is computed by rolling a water-sized probe over the atomic surface and summing the exposed area (Å²). Per-residue SASA distinguishes core (buried, low SASA) from surface (exposed, high SASA) residues; total SASA is a whole-molecule size measure.

B-factor. Crystallographic B-factors measure how much each atom's electron density is smeared out, in Å². They rise in mobile loops and surface residues and fall in the buried interior. In AlphaFold models this column is repurposed to hold pLDDT instead.

pLDDT. For AlphaFold models, the B-factor field carries pLDDT — the model's own estimate of local accuracy on a 0–100 scale. Regions with pLDDT<50 should be treated as essentially unmodeled; they often correspond to intrinsically disordered segments.

Backbone torsions (φ/ψ). φ (phi) and ψ (psi) are the two rotatable backbone dihedrals per residue: φ is the C(i-1)–N–Cα–C torsion, ψ is the N–Cα–C–N(i+1) torsion, both in degrees on (−180°, 180°]. α-helical residues cluster near (−60°, −45°); β-strand residues near (−120°, +130°). A Ramachandran plot is simply a scatter of (φ, ψ) for every residue.

Radius of gyration, Cα contacts, bounding box. Radius of gyration (Rg) is the root-mean-square distance of Cα atoms from their centroid — a single number for overall size and compactness. A globular domain of N residues has Rg ≈ 2.2·N^0.38 Å; an extended or disordered chain has a much larger Rg. The Cα contact count is the number of residue pairs whose Cα atoms are within 8 Å and are more than four positions apart in sequence — a standard proxy for tertiary packing density. The bounding box is the smallest axis-aligned box enclosing all Cα atoms.

Secondary structure (3-state, P-SEA). Three-state secondary structure (P-SEA) collapses the eight DSSP classes into helix (a), strand (b), and coil (c). P-SEA assigns these from Cα geometry alone — distances and angles — without requiring backbone oxygens, so it works on a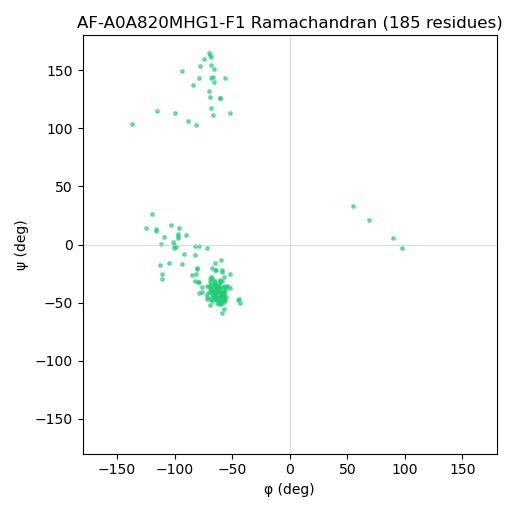ny Cα trace.

Secondary structure (8-state, DSSP). Secondary structure is the local, repeating backbone conformation. DSSP classifies it into eight states by reading the hydrogen-bond network: three helix types (H, G, I), two β types (E, B), two non-regular types (T, S), and unstructured coil (-).

Foldseek 3Di. The Foldseek 3Di string encodes local tertiary geometry as a 20-letter alphabet — one character per residue — derived from the relative positions of nearby Cα atoms. Unlike the amino-acid sequence, 3Di is a direct function of the 3D structure, so two proteins with the same fold have similar 3Di strings even at low sequence identity.

mmCIF coordinates. Structure coordinates are given as an mmCIF _atom_site loop: one row per atom with element, residue name, chain id, sequence number, and x/y/z position in Å. Only the four main-chain atoms per residue are included here; side chains are omitted to keep the record compact.

Sequence. This is the polypeptide sequence — one letter per residue, N-terminus first. Length ranges from a few dozen residues for small domains to over a thousand for large multi-domain proteins.